Protein AF-A0A954HSX8-F1 (afdb_monomer)

Nearest PDB structures (foldseek):
  1zi9-assembly1_A  TM=5.491E-01  e=2.438E-02  Pseudomonas putida
  4ke7-assembly2_B  TM=4.486E-01  e=1.499E-02  Bacillus sp. H-257
  4kea-assembly6_F  TM=4.639E-01  e=1.593E-02  Bacillus sp. H-257
  4ke6-assembly2_B  TM=4.389E-01  e=3.513E-02  Bacillus sp. H-257
  4ke6-assembly6_F  TM=4.641E-01  e=2.050E-01  Bacillus sp. H-257

Secondary structure (DSSP, 8-state):
-----------S-GGGG---SS--TT--TTTHHHHSSPPPPPPPHHHHHHSHHHHHHHHHHHHHHHTSTTS-HHHHHSPPEEEEEEEEEE---TT---TTEEEEEEEEEEETTEEEEEEEEEEPPTT--S--TTSHHHHHTT--EEEEEE--HHHHHHHHHHEE-SS---------S---THHHHHHHHHHHGGG-TTEEEEEE--TTSGGGPPSS-HHHHHHHHHHHHHTT--HHHHHHHHHHHHHHHHHHH-TT--EEEEEEEGGGHHHHHHHHHH-TTEEEEEEES---STTTS---TTHHHH--HHHHHHHHHHHSEEEEE-S-HHHHHHHHHHHHSTT--S-EEE-----

pLDDT: mean 82.23, std 17.61, range [29.23, 97.88]

Radius of gyration: 23.23 Å; Cα contacts (8 Å, |Δi|>4): 543; chains: 1; bounding box: 67×68×60 Å

Mean predicted aligned error: 9.68 Å

Foldseek 3Di:
DDDPPDDDDPPDDPVRVDPDPDDDPPDCPVPVVVVVADFDDADALVNCLVPVPCVLVVLLVCCCVFFQVPQDPVLLVDAWDFPDKDWWDFCPDDPDDPPFKTWMKTWTALDVPQIFIKIKIAGHDPPPPDPDPPCPLVLLQQAAEEEEEAEAQVLLVLRPVGIDDPPDPDDDPDPDPDNDDSSVVVVVVNVVNNVDRRYMYMYGYFACGRPNNDDDDPVVSVVVQVVQVVVVHGPLSVSLSRVLNVLSNSCVSHVNHQEYEYEYEFLCQLSRLSNLSVHPHHAEYEYEADDDDPVSHDDTGCDSVRHDQLVSNLSSQQRHEYEYYHPDCVSCVSVVVLVPDPSRDGHYDYDDDDD

Solvent-accessible surface area (backbone atoms only — not comparable to full-atom values): 20409 Å² total; per-residue (Å²): 135,85,74,86,85,69,78,82,74,80,88,66,58,75,79,77,70,59,87,59,99,61,84,64,96,80,65,49,84,90,55,40,79,70,70,74,51,75,68,46,80,75,81,51,64,68,63,41,57,74,41,48,69,59,48,49,53,51,49,52,52,48,46,46,58,56,33,40,55,63,60,55,68,76,60,70,75,45,74,46,53,72,76,50,75,43,82,43,49,68,59,55,60,99,86,66,58,62,93,44,61,46,37,38,31,44,29,31,34,63,47,95,97,39,74,46,56,32,44,34,36,34,50,62,67,93,83,70,80,67,92,61,92,77,52,62,75,63,54,52,40,64,28,26,35,37,40,38,36,40,40,36,52,69,56,32,55,55,49,53,75,34,37,51,67,92,77,68,89,71,91,74,94,75,83,72,94,71,88,60,72,66,58,54,54,56,49,46,56,58,55,55,33,72,79,35,93,38,35,32,44,30,47,33,42,36,74,62,22,51,97,43,42,67,89,68,56,72,70,48,52,53,54,52,46,56,51,28,52,78,71,64,36,30,57,46,38,50,26,24,50,35,50,43,35,52,57,39,34,50,47,68,72,13,76,57,52,75,41,33,33,40,33,28,41,39,74,24,16,66,42,49,47,55,22,53,60,73,37,82,75,45,53,33,38,37,30,44,43,53,61,81,52,76,91,50,45,77,59,46,44,64,39,54,60,76,47,48,70,39,57,49,53,40,45,24,20,57,68,24,34,32,36,48,37,51,93,53,61,77,53,48,44,63,35,51,55,40,69,72,37,90,74,52,81,50,37,79,44,74,58,74,89,81,126

Sequence (355 aa):
EEMVDKTATKFFEPPQLKVFDSLPNDECNTSIDEDFVPQVAATSADQILQNQADWSNSAVSRIRRHCFAAWPEETGQKAPRISGTAPVTTNIGSTDKPEHVHGLRLQFVSEPFVPLSADIYFSKTADDKDGNGSNGDAQLKTVKQFTLLVMDDQQWSRYAALSTDSGSGSSDAERSSAAPAASSEFQQQLKDLQSGIDAALVVFCPRGIGPHRWVGDERKQIQIRRRFQLIGATADGMRVFDILRAVRTLHTACPNTQNISLSASGTSDWLTLAAAVFAPKVNSVTVRDLPTERDQLPEWLNFDRIFTFPELLALAMHRCTVTAESDDNSIMEPANVLAADRRWTGRTVVEAGER

Structure (mmCIF, N/CA/C/O backbone):
data_AF-A0A954HSX8-F1
#
_entry.id   AF-A0A954HSX8-F1
#
loop_
_atom_site.group_PDB
_atom_site.id
_atom_site.type_symbol
_atom_site.label_atom_id
_atom_site.label_alt_id
_atom_site.label_comp_id
_atom_site.label_asym_id
_atom_site.label_entity_id
_atom_site.label_seq_id
_atom_site.pdbx_PDB_ins_code
_atom_site.Cartn_x
_atom_site.Cartn_y
_atom_site.Cartn_z
_atom_site.occupancy
_atom_site.B_iso_or_equiv
_atom_site.auth_seq_id
_atom_site.auth_comp_id
_atom_site.auth_asym_id
_atom_site.auth_atom_id
_atom_site.pdbx_PDB_model_num
ATOM 1 N N . GLU A 1 1 ? 30.549 -42.749 2.576 1.00 45.31 1 GLU A N 1
ATOM 2 C CA . GLU A 1 1 ? 30.755 -41.474 1.865 1.00 45.31 1 GLU A CA 1
ATOM 3 C C . GLU A 1 1 ? 31.625 -40.602 2.756 1.00 45.31 1 GLU A C 1
ATOM 5 O O . GLU A 1 1 ? 31.179 -40.218 3.829 1.00 45.31 1 GLU A O 1
ATOM 10 N N . GLU A 1 2 ? 32.902 -40.432 2.405 1.00 49.12 2 GLU A N 1
ATOM 11 C CA . GLU A 1 2 ? 33.821 -39.573 3.161 1.00 49.12 2 GLU A CA 1
ATOM 12 C C . GLU A 1 2 ? 33.459 -38.108 2.908 1.00 49.12 2 GLU A C 1
ATOM 14 O O . GLU A 1 2 ? 33.500 -37.617 1.780 1.00 49.12 2 GLU A O 1
ATOM 19 N N . MET A 1 3 ? 33.066 -37.429 3.982 1.00 52.91 3 MET A N 1
ATOM 20 C CA . MET A 1 3 ? 32.871 -35.986 4.033 1.00 52.91 3 MET A CA 1
ATOM 21 C C . MET A 1 3 ? 34.197 -35.308 3.660 1.00 52.91 3 MET A C 1
ATOM 23 O O . MET A 1 3 ? 35.239 -35.648 4.216 1.00 52.91 3 MET A O 1
ATOM 27 N N . VAL A 1 4 ? 34.186 -34.371 2.710 1.00 55.88 4 VAL A N 1
ATOM 28 C CA . VAL A 1 4 ? 35.387 -33.616 2.322 1.00 55.88 4 VAL A CA 1
ATOM 29 C C . VAL A 1 4 ? 35.831 -32.746 3.509 1.00 55.88 4 VAL A C 1
ATOM 31 O O . VAL A 1 4 ? 35.305 -31.659 3.716 1.00 55.88 4 VAL A O 1
ATOM 34 N N . ASP A 1 5 ? 36.799 -33.235 4.288 1.00 59.72 5 ASP A N 1
ATOM 35 C CA . ASP A 1 5 ? 37.318 -32.635 5.535 1.00 59.72 5 ASP A CA 1
ATOM 36 C C . ASP A 1 5 ? 38.401 -31.554 5.301 1.00 59.72 5 ASP A C 1
ATOM 38 O O . ASP A 1 5 ? 39.166 -31.180 6.188 1.00 59.72 5 ASP A O 1
ATOM 42 N N . LYS A 1 6 ? 38.516 -31.036 4.070 1.00 67.62 6 LYS A N 1
ATOM 43 C CA . LYS A 1 6 ? 39.431 -29.931 3.746 1.00 67.62 6 LYS A CA 1
ATOM 44 C C . LYS A 1 6 ? 38.657 -28.629 3.631 1.00 67.62 6 LYS A C 1
ATOM 46 O O . LYS A 1 6 ? 38.154 -28.285 2.564 1.00 67.62 6 LYS A O 1
ATOM 51 N N . THR A 1 7 ? 38.617 -27.880 4.728 1.00 69.00 7 THR A N 1
ATOM 52 C CA . THR A 1 7 ? 38.258 -26.458 4.712 1.00 69.00 7 THR A CA 1
ATOM 53 C C . THR A 1 7 ? 39.092 -25.748 3.647 1.00 69.00 7 THR A C 1
ATOM 55 O O . THR A 1 7 ? 40.317 -25.869 3.637 1.00 69.00 7 THR A O 1
ATOM 58 N N . ALA A 1 8 ? 38.437 -25.030 2.733 1.00 77.25 8 ALA A N 1
ATOM 59 C CA . ALA A 1 8 ? 39.123 -24.280 1.689 1.00 77.25 8 ALA A CA 1
ATOM 60 C C . ALA A 1 8 ? 40.057 -23.240 2.326 1.00 77.25 8 ALA A C 1
ATOM 62 O O . ALA A 1 8 ? 39.606 -22.285 2.959 1.00 77.25 8 ALA A O 1
ATOM 63 N N . THR A 1 9 ? 41.366 -23.435 2.178 1.00 79.81 9 THR A N 1
ATOM 64 C CA . THR A 1 9 ? 42.362 -22.475 2.649 1.00 79.81 9 THR A CA 1
ATOM 65 C C . THR A 1 9 ? 42.252 -21.209 1.806 1.00 79.81 9 THR A C 1
ATOM 67 O O . THR A 1 9 ? 42.337 -21.259 0.579 1.00 79.81 9 THR A O 1
ATOM 70 N N . LYS A 1 10 ? 42.043 -20.057 2.445 1.00 79.25 10 LYS A N 1
ATOM 71 C CA . LYS A 1 10 ? 41.997 -18.768 1.753 1.00 79.25 10 LYS A CA 1
ATOM 72 C C . LYS A 1 10 ? 43.427 -18.386 1.345 1.00 79.25 10 LYS A C 1
ATOM 74 O O . LYS A 1 10 ? 44.220 -17.988 2.187 1.00 79.25 10 LYS A O 1
ATOM 79 N N . PHE A 1 11 ? 43.770 -18.572 0.070 1.00 83.50 11 PHE A N 1
ATOM 80 C CA . PHE A 1 11 ? 45.129 -18.330 -0.445 1.00 83.50 11 PHE A CA 1
ATOM 81 C C . PHE A 1 11 ? 45.463 -16.846 -0.651 1.00 83.50 11 PHE A C 1
ATOM 83 O O . PHE A 1 11 ? 46.638 -16.500 -0.721 1.00 83.50 11 PHE A O 1
ATOM 90 N N . PHE A 1 12 ? 44.445 -15.985 -0.745 1.00 88.56 12 PHE A N 1
ATOM 91 C CA . PHE A 1 12 ? 44.599 -14.559 -1.017 1.00 88.56 12 PHE A CA 1
ATOM 92 C C . PHE A 1 12 ? 43.734 -13.724 -0.071 1.00 88.56 12 PHE A C 1
ATOM 94 O O . PHE A 1 12 ? 42.556 -14.027 0.146 1.00 88.56 12 PHE A O 1
ATOM 101 N N . GLU A 1 13 ? 44.291 -12.636 0.447 1.00 86.44 13 GLU A N 1
ATOM 102 C CA . GLU A 1 13 ? 43.511 -11.595 1.105 1.00 86.44 13 GLU A CA 1
ATOM 103 C C . GLU A 1 13 ? 42.811 -10.697 0.071 1.00 86.44 13 GLU A C 1
ATOM 105 O O . GLU A 1 13 ? 43.342 -10.512 -1.023 1.00 86.44 13 GLU A O 1
ATOM 110 N N . PRO A 1 14 ? 41.636 -10.107 0.379 1.00 82.94 14 PRO A N 1
ATOM 111 C CA . PRO A 1 14 ? 40.861 -9.321 -0.584 1.00 82.94 14 PRO A CA 1
ATOM 112 C C . PRO A 1 14 ? 41.660 -8.236 -1.330 1.00 82.94 14 PRO A C 1
ATOM 114 O O . PRO A 1 14 ? 41.457 -8.105 -2.535 1.00 82.94 14 PRO A O 1
ATOM 117 N N . PRO A 1 15 ? 42.616 -7.514 -0.702 1.00 84.69 15 PRO A N 1
ATOM 118 C CA . PRO A 1 15 ? 43.459 -6.561 -1.426 1.00 84.69 15 PRO A CA 1
ATOM 119 C C . PRO A 1 15 ? 44.350 -7.197 -2.504 1.00 84.69 15 PRO A C 1
ATOM 121 O O . PRO A 1 15 ? 44.658 -6.540 -3.489 1.00 84.69 15 PRO A O 1
ATOM 124 N N . GLN A 1 16 ? 44.749 -8.465 -2.350 1.00 87.94 16 GLN A N 1
ATOM 125 C CA . GLN A 1 16 ? 45.572 -9.192 -3.329 1.00 87.94 16 GLN A CA 1
ATOM 126 C C . GLN A 1 16 ? 44.771 -9.632 -4.563 1.00 87.94 16 GLN A C 1
ATOM 128 O O . GLN A 1 16 ? 45.359 -9.998 -5.574 1.00 87.94 16 GLN A O 1
ATOM 133 N N . LEU A 1 17 ? 43.437 -9.600 -4.480 1.00 87.12 17 LEU A N 1
ATOM 134 C CA . LEU A 1 17 ? 42.526 -9.891 -5.589 1.00 87.12 17 LEU A CA 1
ATOM 135 C C . LEU A 1 17 ? 42.151 -8.627 -6.385 1.00 87.12 17 LEU A C 1
ATOM 137 O O . LEU A 1 17 ? 41.358 -8.704 -7.323 1.00 87.12 17 LEU A O 1
ATOM 141 N N . LYS A 1 18 ? 42.681 -7.456 -6.005 1.00 84.25 18 LYS A N 1
ATOM 142 C CA . LYS A 1 18 ? 42.397 -6.174 -6.654 1.00 84.25 18 LYS A CA 1
ATOM 143 C C . LYS A 1 18 ? 43.072 -6.128 -8.032 1.00 84.25 18 LYS A C 1
ATOM 145 O O . LYS A 1 18 ? 44.291 -6.205 -8.126 1.00 84.25 18 LYS A O 1
ATOM 150 N N . VAL A 1 19 ? 42.269 -6.006 -9.091 1.00 87.31 19 VAL A N 1
ATOM 151 C CA . VAL A 1 19 ? 42.747 -5.969 -10.490 1.00 87.31 19 VAL A CA 1
ATOM 152 C C . VAL A 1 19 ? 43.110 -4.549 -10.940 1.00 87.31 19 VAL A C 1
ATOM 154 O O . VAL A 1 19 ? 44.049 -4.376 -11.710 1.00 87.31 19 VAL A O 1
ATOM 157 N N . PHE A 1 20 ? 42.400 -3.534 -10.442 1.00 85.94 20 PHE A N 1
ATOM 158 C CA . PHE A 1 20 ? 42.606 -2.129 -10.804 1.00 85.94 20 PHE A CA 1
ATOM 159 C C . PHE A 1 20 ? 42.942 -1.286 -9.581 1.00 85.94 20 PHE A C 1
ATOM 161 O O . PHE A 1 20 ? 42.286 -1.444 -8.556 1.00 85.94 20 PHE A O 1
ATOM 168 N N . ASP A 1 21 ? 43.889 -0.351 -9.692 1.00 86.50 21 ASP A N 1
ATOM 169 C CA . ASP A 1 21 ? 44.231 0.591 -8.614 1.00 86.50 21 ASP A CA 1
ATOM 170 C C . ASP A 1 21 ? 43.065 1.531 -8.259 1.00 86.50 21 ASP A C 1
ATOM 172 O O . ASP A 1 21 ? 42.797 1.774 -7.076 1.00 86.50 21 ASP A O 1
ATOM 176 N N . SER A 1 22 ? 42.324 1.969 -9.275 1.00 89.00 22 SER A N 1
ATOM 177 C CA . SER A 1 22 ? 41.047 2.685 -9.201 1.00 89.00 22 SER A CA 1
ATOM 178 C C . SER A 1 22 ? 40.069 2.068 -10.200 1.00 89.00 22 SER A C 1
ATOM 180 O O . SER A 1 22 ? 40.499 1.555 -11.231 1.00 89.00 22 SER A O 1
ATOM 182 N N . LEU A 1 23 ? 38.767 2.119 -9.918 1.00 87.12 23 LEU A N 1
ATOM 183 C CA . LEU A 1 23 ? 37.763 1.623 -10.863 1.00 87.12 23 LEU A CA 1
ATOM 184 C C . LEU A 1 23 ? 37.800 2.453 -12.164 1.00 87.12 23 LEU A C 1
ATOM 186 O O . LEU A 1 23 ? 38.033 3.664 -12.087 1.00 87.12 23 LEU A O 1
ATOM 190 N N . PRO A 1 24 ? 37.635 1.828 -13.346 1.00 89.56 24 PRO A N 1
ATOM 191 C CA . PRO A 1 24 ? 37.497 2.556 -14.606 1.00 89.56 24 PRO A CA 1
ATOM 192 C C . PRO A 1 24 ? 36.304 3.520 -14.567 1.00 89.56 24 PRO A C 1
ATOM 194 O O . PRO A 1 24 ? 35.276 3.202 -13.980 1.00 89.56 24 PRO A O 1
ATOM 197 N N . ASN A 1 25 ? 36.414 4.684 -15.215 1.00 89.94 25 ASN A N 1
ATOM 198 C CA . ASN A 1 25 ? 35.315 5.664 -15.261 1.00 89.94 25 ASN A CA 1
ATOM 199 C C . ASN A 1 25 ? 34.093 5.162 -16.052 1.00 89.94 25 ASN A C 1
ATOM 201 O O . ASN A 1 25 ? 33.010 5.720 -15.923 1.00 89.94 25 ASN A O 1
ATOM 205 N N . ASP A 1 26 ? 34.290 4.156 -16.900 1.00 89.38 26 ASP A N 1
ATOM 206 C CA . ASP A 1 26 ? 33.292 3.497 -17.736 1.00 89.38 26 ASP A CA 1
ATOM 207 C C . ASP A 1 26 ? 32.862 2.134 -17.167 1.00 89.38 26 ASP A C 1
ATOM 209 O O . ASP A 1 26 ? 32.365 1.285 -17.908 1.00 89.38 26 ASP A O 1
ATOM 213 N N . GLU A 1 27 ? 33.066 1.878 -15.867 1.00 89.44 27 GLU A N 1
ATOM 214 C CA . GLU A 1 27 ? 32.566 0.641 -15.278 1.00 89.44 27 GLU A CA 1
ATOM 215 C C . GLU A 1 27 ? 31.035 0.569 -15.333 1.00 89.44 27 GLU A C 1
ATOM 217 O O . GLU A 1 27 ? 30.323 1.394 -14.774 1.00 89.44 27 GLU A O 1
ATOM 222 N N . CYS A 1 28 ? 30.513 -0.466 -15.985 1.00 86.81 28 CYS A N 1
ATOM 223 C CA . CYS A 1 28 ? 29.082 -0.755 -15.949 1.00 86.81 28 CYS A CA 1
ATOM 224 C C . CYS A 1 28 ? 28.722 -1.719 -14.815 1.00 86.81 28 CYS A C 1
ATOM 226 O O . CYS A 1 28 ? 27.555 -1.876 -14.507 1.00 86.81 28 CYS A O 1
ATOM 228 N N . ASN A 1 29 ? 29.683 -2.409 -14.191 1.00 85.75 29 ASN A N 1
ATOM 229 C CA . ASN A 1 29 ? 29.393 -3.521 -13.271 1.00 85.75 29 ASN A CA 1
ATOM 230 C C . ASN A 1 29 ? 28.527 -3.132 -12.062 1.00 85.75 29 ASN A C 1
ATOM 232 O O . ASN A 1 29 ? 27.850 -3.996 -11.508 1.00 85.75 29 ASN A O 1
ATOM 236 N N . THR A 1 30 ? 28.571 -1.870 -11.639 1.00 83.94 30 THR A N 1
ATOM 237 C CA . THR A 1 30 ? 27.798 -1.339 -10.510 1.00 83.94 30 THR A CA 1
ATOM 238 C C . THR A 1 30 ? 26.357 -0.978 -10.872 1.00 83.94 30 THR A C 1
ATOM 240 O O . THR A 1 30 ? 25.530 -0.930 -9.966 1.00 83.94 30 THR A O 1
ATOM 243 N N . SER A 1 31 ? 26.050 -0.796 -12.161 1.00 83.50 31 SER A N 1
ATOM 244 C CA . SER A 1 31 ? 24.713 -0.469 -12.681 1.00 83.50 31 SER A CA 1
ATOM 245 C C . SER A 1 31 ? 24.195 -1.456 -13.735 1.00 83.50 31 SER A C 1
ATOM 247 O O . SER A 1 31 ? 23.106 -1.279 -14.266 1.00 83.50 31 SER A O 1
ATOM 249 N N . ILE A 1 32 ? 24.947 -2.510 -14.073 1.00 85.81 32 ILE A N 1
ATOM 250 C CA . ILE A 1 32 ? 24.627 -3.404 -15.202 1.00 85.81 32 ILE A CA 1
ATOM 251 C C . ILE A 1 32 ? 23.284 -4.108 -15.029 1.00 85.81 32 ILE A C 1
ATOM 253 O O . ILE A 1 32 ? 22.668 -4.527 -16.003 1.00 85.81 32 ILE A O 1
ATOM 257 N N . ASP A 1 33 ? 22.829 -4.256 -13.790 1.00 77.00 33 ASP A N 1
ATOM 258 C CA . ASP A 1 33 ? 21.535 -4.824 -13.458 1.00 77.00 33 ASP A CA 1
ATOM 259 C C . ASP A 1 33 ? 20.349 -3.943 -13.897 1.00 77.00 33 ASP A C 1
ATOM 261 O O . ASP A 1 33 ? 19.241 -4.465 -14.013 1.00 77.00 33 ASP A O 1
ATOM 265 N N . GLU A 1 34 ? 20.583 -2.666 -14.220 1.00 77.94 34 GLU A N 1
ATOM 266 C CA . GLU A 1 34 ? 19.612 -1.735 -14.824 1.00 77.94 34 GLU A CA 1
ATOM 267 C C . GLU A 1 34 ? 19.370 -2.048 -16.304 1.00 77.94 34 GLU A C 1
ATOM 269 O O . GLU A 1 34 ? 18.232 -2.018 -16.776 1.00 77.94 34 GLU A O 1
ATOM 274 N N . ASP A 1 35 ? 20.433 -2.427 -17.015 1.00 79.69 35 ASP A N 1
ATOM 275 C CA . ASP A 1 35 ? 20.412 -2.677 -18.459 1.00 79.69 35 ASP A CA 1
ATOM 276 C C . ASP A 1 35 ? 20.271 -4.163 -18.810 1.00 79.69 35 ASP A C 1
ATOM 278 O O . ASP A 1 35 ? 19.982 -4.524 -19.956 1.00 79.69 35 ASP A O 1
ATOM 282 N N . PHE A 1 36 ? 20.479 -5.060 -17.838 1.00 80.44 36 PHE A N 1
ATOM 283 C CA . PHE A 1 36 ? 20.483 -6.504 -18.079 1.00 80.44 36 PHE A CA 1
ATOM 284 C C . PHE A 1 36 ? 19.137 -7.019 -18.600 1.00 80.44 36 PHE A C 1
ATOM 286 O O . PHE A 1 36 ? 19.069 -8.067 -19.251 1.00 80.44 36 PHE A O 1
ATOM 293 N N . VAL A 1 37 ? 18.049 -6.307 -18.294 1.00 78.06 37 VAL A N 1
ATOM 294 C CA . VAL A 1 37 ? 16.694 -6.709 -18.653 1.00 78.06 37 VAL A CA 1
ATOM 295 C C . VAL A 1 37 ? 15.991 -5.581 -19.406 1.00 78.06 37 VAL A C 1
ATOM 297 O O . VAL A 1 37 ? 15.914 -4.472 -18.888 1.00 78.06 37 VAL A O 1
ATOM 300 N N . PRO A 1 38 ? 15.411 -5.854 -20.593 1.00 82.81 38 PRO A N 1
ATOM 301 C CA . PRO A 1 38 ? 14.624 -4.859 -21.304 1.00 82.81 38 PRO A CA 1
ATOM 302 C C . PRO A 1 38 ? 13.472 -4.344 -20.440 1.00 82.81 38 PRO A C 1
ATOM 304 O O . PRO A 1 38 ? 12.613 -5.123 -20.011 1.00 82.81 38 PRO A O 1
ATOM 307 N N . GLN A 1 39 ? 13.468 -3.033 -20.227 1.00 87.31 39 GLN A N 1
ATOM 308 C CA . GLN A 1 39 ? 12.381 -2.301 -19.591 1.00 87.31 39 GLN A CA 1
ATOM 309 C C . GLN A 1 39 ? 11.143 -2.332 -20.494 1.00 87.31 39 GLN A C 1
ATOM 311 O O . GLN A 1 39 ? 11.237 -2.236 -21.724 1.00 87.31 39 GLN A O 1
ATOM 316 N N . VAL A 1 40 ? 9.969 -2.496 -19.896 1.00 92.75 40 VAL A N 1
ATOM 317 C CA . VAL A 1 40 ? 8.703 -2.470 -20.630 1.00 92.75 40 VAL A CA 1
ATOM 318 C C . VAL A 1 40 ? 8.376 -1.048 -21.084 1.00 92.75 40 VAL A C 1
ATOM 320 O O . VAL A 1 40 ? 8.512 -0.084 -20.335 1.00 92.75 40 VAL A O 1
ATOM 323 N N . ALA A 1 41 ? 7.908 -0.904 -22.321 1.00 90.38 41 ALA A N 1
ATOM 324 C CA . ALA A 1 41 ? 7.345 0.365 -22.761 1.00 90.38 41 ALA A CA 1
ATOM 325 C C . ALA A 1 41 ? 5.987 0.587 -22.081 1.00 90.38 41 ALA A C 1
ATOM 327 O O . ALA A 1 41 ? 5.132 -0.304 -22.107 1.00 90.38 41 ALA A O 1
ATOM 328 N N . ALA A 1 42 ? 5.780 1.777 -21.513 1.00 89.44 42 ALA A N 1
ATOM 329 C CA . ALA A 1 42 ? 4.501 2.150 -20.923 1.00 89.44 42 ALA A CA 1
ATOM 330 C C . ALA A 1 42 ? 3.373 2.097 -21.970 1.00 89.44 42 ALA A C 1
ATOM 332 O O . ALA A 1 42 ? 3.543 2.505 -23.124 1.00 89.44 42 ALA A O 1
ATOM 333 N N . THR A 1 43 ? 2.201 1.612 -21.560 1.00 93.75 43 THR A N 1
ATOM 334 C CA . THR A 1 43 ? 0.993 1.640 -22.388 1.00 93.75 43 THR A CA 1
ATOM 335 C C . THR A 1 43 ? 0.600 3.093 -22.648 1.00 93.75 43 THR A C 1
ATOM 337 O O . THR A 1 43 ? 0.465 3.883 -21.715 1.00 93.75 43 THR A O 1
ATOM 340 N N . SER A 1 44 ? 0.390 3.460 -23.912 1.00 94.75 44 SER A N 1
ATOM 341 C CA . SER A 1 44 ? 0.011 4.836 -24.255 1.00 94.75 44 SER A CA 1
ATOM 342 C C . SER A 1 44 ? -1.368 5.207 -23.698 1.00 94.75 44 SER A C 1
ATOM 344 O O . SER A 1 44 ? -2.256 4.357 -23.585 1.00 94.75 44 SER A O 1
ATOM 346 N N . ALA A 1 45 ? -1.583 6.498 -23.423 1.00 94.38 45 ALA A N 1
ATOM 347 C CA . ALA A 1 45 ? -2.869 6.997 -22.939 1.00 94.38 45 ALA A CA 1
ATOM 348 C C . ALA A 1 45 ? -4.029 6.608 -23.873 1.00 94.38 45 ALA A C 1
ATOM 350 O O . ALA A 1 45 ? -5.064 6.145 -23.405 1.00 94.38 45 ALA A O 1
ATOM 351 N N . ASP A 1 46 ? -3.846 6.695 -25.195 1.00 96.25 46 ASP A N 1
ATOM 352 C CA . ASP A 1 46 ? -4.883 6.302 -26.154 1.00 96.25 46 ASP A CA 1
ATOM 353 C C . ASP A 1 46 ? -5.245 4.814 -26.077 1.00 96.25 46 ASP A C 1
ATOM 355 O O . ASP A 1 46 ? -6.427 4.473 -26.142 1.00 96.25 46 ASP A O 1
ATOM 359 N N . GLN A 1 47 ? -4.261 3.926 -25.901 1.00 95.44 47 GLN A N 1
ATOM 360 C CA . GLN A 1 47 ? -4.521 2.494 -25.715 1.00 95.44 47 GLN A CA 1
ATOM 361 C C . GLN A 1 47 ? -5.299 2.230 -24.422 1.00 95.44 47 GLN A C 1
ATOM 363 O O . GLN A 1 47 ? -6.244 1.441 -24.430 1.00 95.44 47 GLN A O 1
ATOM 368 N N . ILE A 1 48 ? -4.938 2.915 -23.331 1.00 96.00 48 ILE A N 1
ATOM 369 C CA . ILE A 1 48 ? -5.658 2.821 -22.056 1.00 96.00 48 ILE A CA 1
ATOM 370 C C . ILE A 1 48 ? -7.106 3.285 -22.245 1.00 96.00 48 ILE A C 1
ATOM 372 O O . ILE A 1 48 ? -8.035 2.560 -21.895 1.00 96.00 48 ILE A O 1
ATOM 376 N N . LEU A 1 49 ? -7.312 4.457 -22.852 1.00 96.25 49 LEU A N 1
ATOM 377 C CA . LEU A 1 49 ? -8.627 5.086 -23.003 1.00 96.25 49 LEU A CA 1
ATOM 378 C C . LEU A 1 49 ? -9.582 4.289 -23.900 1.00 96.25 49 LEU A C 1
ATOM 380 O O . LEU A 1 49 ? -10.792 4.344 -23.677 1.00 96.25 49 LEU A O 1
ATOM 384 N N . GLN A 1 50 ? -9.063 3.530 -24.874 1.00 95.94 50 GLN A N 1
ATOM 385 C CA . GLN A 1 50 ? -9.861 2.668 -25.755 1.00 95.94 50 GLN A CA 1
ATOM 386 C C . GLN A 1 50 ? -10.549 1.514 -25.014 1.00 95.94 50 GLN A C 1
ATOM 388 O O . GLN A 1 50 ? -11.680 1.169 -25.355 1.00 95.94 50 GLN A O 1
ATOM 393 N N . ASN A 1 51 ? -9.887 0.904 -24.023 1.00 94.38 51 ASN A N 1
ATOM 394 C CA . ASN A 1 51 ? -10.437 -0.238 -23.291 1.00 94.38 51 ASN A CA 1
ATOM 395 C C . ASN A 1 51 ? -9.967 -0.275 -21.825 1.00 94.38 51 ASN A C 1
ATOM 397 O O . ASN A 1 51 ? -9.268 -1.188 -21.385 1.00 94.38 51 ASN A O 1
ATOM 401 N N . GLN A 1 52 ? -10.374 0.738 -21.059 1.00 95.06 52 GLN A N 1
ATOM 402 C CA . GLN A 1 52 ? -9.890 1.000 -19.695 1.00 95.06 52 GLN A CA 1
ATOM 403 C C . GLN A 1 52 ? -10.167 -0.148 -18.719 1.00 95.06 52 GLN A C 1
ATOM 405 O O . GLN A 1 52 ? -9.302 -0.522 -17.927 1.00 95.06 52 GLN A O 1
ATOM 410 N N . ALA A 1 53 ? -11.364 -0.739 -18.782 1.00 93.56 53 ALA A N 1
ATOM 411 C CA . ALA A 1 53 ? -11.746 -1.830 -17.891 1.00 93.56 53 ALA A CA 1
ATOM 412 C C . ALA A 1 53 ? -10.918 -3.099 -18.151 1.00 93.56 53 ALA A C 1
ATOM 414 O O . ALA A 1 53 ? -10.458 -3.734 -17.199 1.00 93.56 53 ALA A O 1
ATOM 415 N N . ASP A 1 54 ? -10.703 -3.455 -19.421 1.00 96.50 54 ASP A N 1
ATOM 416 C CA . ASP A 1 54 ? -9.871 -4.602 -19.792 1.00 96.50 54 ASP A CA 1
ATOM 417 C C . ASP A 1 54 ? -8.399 -4.361 -19.456 1.00 96.50 54 ASP A C 1
ATOM 419 O O . ASP A 1 54 ? -7.774 -5.211 -18.823 1.00 96.50 54 ASP A O 1
ATOM 423 N N . TRP A 1 55 ? -7.872 -3.172 -19.774 1.00 96.31 55 TRP A N 1
ATOM 424 C CA . TRP A 1 55 ? -6.524 -2.763 -19.380 1.00 96.31 55 TRP A CA 1
ATOM 425 C C . TRP A 1 55 ? -6.334 -2.874 -17.864 1.00 96.31 55 TRP A C 1
ATOM 427 O O . TRP A 1 55 ? -5.404 -3.537 -17.408 1.00 96.31 55 TRP A O 1
ATOM 437 N N . SER A 1 56 ? -7.256 -2.318 -17.071 1.00 95.44 56 SER A N 1
ATOM 438 C CA . SER A 1 56 ? -7.175 -2.343 -15.609 1.00 95.44 56 SER A CA 1
ATOM 439 C C . SER A 1 56 ? -7.235 -3.765 -15.046 1.00 95.44 56 SER A C 1
ATOM 441 O O . SER A 1 56 ? -6.470 -4.117 -14.146 1.00 95.44 56 SER A O 1
ATOM 443 N N . ASN A 1 57 ? -8.124 -4.619 -15.559 1.00 95.75 57 ASN A N 1
ATOM 444 C CA . ASN A 1 57 ? -8.243 -6.003 -15.094 1.00 95.75 57 ASN A CA 1
ATOM 445 C C . ASN A 1 57 ? -7.047 -6.865 -15.520 1.00 95.75 57 ASN A C 1
ATOM 447 O O . ASN A 1 57 ? -6.551 -7.672 -14.724 1.00 95.75 57 ASN A O 1
ATOM 451 N N . SER A 1 58 ? -6.549 -6.662 -16.738 1.00 96.44 58 SER A N 1
ATOM 452 C CA . SER A 1 58 ? -5.362 -7.336 -17.262 1.00 96.44 58 SER A CA 1
ATOM 453 C C . SER A 1 58 ? -4.098 -6.908 -16.517 1.00 96.44 58 SER A C 1
ATOM 455 O O . SER A 1 58 ? -3.310 -7.769 -16.124 1.00 96.44 58 SER A O 1
ATOM 457 N N . ALA A 1 59 ? -3.934 -5.613 -16.229 1.00 96.75 59 ALA A N 1
ATOM 458 C CA . ALA A 1 59 ? -2.817 -5.084 -15.450 1.00 96.75 59 ALA A CA 1
ATOM 459 C C . ALA A 1 59 ? -2.804 -5.653 -14.024 1.00 96.75 59 ALA A C 1
ATOM 461 O O . ALA A 1 59 ? -1.794 -6.215 -13.604 1.00 96.75 59 ALA A O 1
ATOM 462 N N . VAL A 1 60 ? -3.942 -5.624 -13.317 1.00 96.12 60 VAL A N 1
ATOM 463 C CA . VAL A 1 60 ? -4.080 -6.229 -11.976 1.00 96.12 60 VAL A CA 1
ATOM 464 C C . VAL A 1 60 ? -3.728 -7.715 -11.994 1.00 96.12 60 VAL A C 1
ATOM 466 O O . VAL A 1 60 ? -2.961 -8.184 -11.152 1.00 96.12 60 VAL A O 1
ATOM 469 N N . SER A 1 61 ? -4.244 -8.457 -12.977 1.00 96.38 61 SER A N 1
ATOM 470 C CA . SER A 1 61 ? -3.967 -9.891 -13.119 1.00 96.38 61 SER A CA 1
ATOM 471 C C . SER A 1 61 ? -2.485 -10.165 -13.392 1.00 96.38 61 SER A C 1
ATOM 473 O O . SER A 1 61 ? -1.909 -11.093 -12.820 1.00 96.38 61 SER A O 1
ATOM 475 N N . ARG A 1 62 ? -1.852 -9.344 -14.238 1.00 96.62 62 ARG A N 1
ATOM 476 C CA . ARG A 1 62 ? -0.432 -9.439 -14.592 1.00 96.62 62 ARG A CA 1
ATOM 477 C C . ARG A 1 62 ? 0.461 -9.132 -13.385 1.00 96.62 62 ARG A C 1
ATOM 479 O O . ARG A 1 62 ? 1.305 -9.959 -13.048 1.00 96.62 62 ARG A O 1
ATOM 486 N N . ILE A 1 63 ? 0.216 -8.033 -12.671 1.00 97.00 63 ILE A N 1
ATOM 487 C CA . ILE A 1 63 ? 0.961 -7.665 -11.452 1.00 97.00 63 ILE A CA 1
ATOM 488 C C . ILE A 1 63 ? 0.794 -8.746 -10.372 1.00 97.00 63 ILE A C 1
ATOM 490 O O . ILE A 1 63 ? 1.783 -9.231 -9.818 1.00 97.00 63 ILE A O 1
ATOM 494 N N . ARG A 1 64 ? -0.439 -9.220 -10.124 1.00 96.06 64 ARG A N 1
ATOM 495 C CA . ARG A 1 64 ? -0.696 -10.290 -9.141 1.00 96.06 64 ARG A CA 1
ATOM 496 C C . ARG A 1 64 ? 0.079 -11.569 -9.449 1.00 96.06 64 ARG A C 1
ATOM 498 O O . ARG A 1 64 ? 0.544 -12.229 -8.519 1.00 96.06 64 ARG A O 1
ATOM 505 N N . ARG A 1 65 ? 0.180 -11.931 -10.731 1.00 95.69 65 ARG A N 1
ATOM 506 C CA . ARG A 1 65 ? 0.842 -13.157 -11.193 1.00 95.69 65 ARG A CA 1
ATOM 507 C C . ARG A 1 65 ? 2.364 -13.053 -11.189 1.00 95.69 65 ARG A C 1
ATOM 509 O O . ARG A 1 65 ? 3.011 -14.042 -10.880 1.00 95.69 65 ARG A O 1
ATOM 516 N N . HIS A 1 66 ? 2.931 -11.913 -11.572 1.00 95.56 66 HIS A N 1
ATOM 517 C CA . HIS A 1 66 ? 4.375 -11.801 -11.815 1.00 95.56 66 HIS A CA 1
ATOM 518 C C . HIS A 1 66 ? 5.151 -11.145 -10.671 1.00 95.56 66 HIS A C 1
ATOM 520 O O . HIS A 1 66 ? 6.310 -11.507 -10.469 1.00 95.56 66 HIS A O 1
ATOM 526 N N . CYS A 1 67 ? 4.512 -10.242 -9.920 1.00 96.19 67 CYS A N 1
ATOM 527 C CA . CYS A 1 67 ? 5.127 -9.520 -8.802 1.00 96.19 67 CYS A CA 1
ATOM 528 C C . CYS A 1 67 ? 4.726 -10.106 -7.449 1.00 96.19 67 CYS A C 1
ATOM 530 O O . CYS A 1 67 ? 5.538 -10.180 -6.530 1.00 96.19 67 CYS A O 1
ATOM 532 N N . PHE A 1 68 ? 3.473 -10.550 -7.331 1.00 95.81 68 PHE A N 1
ATOM 533 C CA . PHE A 1 68 ? 2.864 -10.913 -6.050 1.00 95.81 68 PHE A CA 1
ATOM 534 C C . PHE A 1 68 ? 2.403 -12.371 -5.975 1.00 95.81 68 PHE A C 1
ATOM 536 O O . PHE A 1 68 ? 1.548 -12.707 -5.159 1.00 95.81 68 PHE A O 1
ATOM 543 N N . ALA A 1 69 ? 2.962 -13.251 -6.814 1.00 93.88 69 ALA A N 1
ATOM 544 C CA . ALA A 1 69 ? 2.591 -14.668 -6.889 1.00 93.88 69 ALA A CA 1
ATOM 545 C C . ALA A 1 69 ? 2.609 -15.357 -5.517 1.00 93.88 69 ALA A C 1
ATOM 547 O O . ALA A 1 69 ? 1.686 -16.101 -5.200 1.00 93.88 69 ALA A O 1
ATOM 548 N N . ALA A 1 70 ? 3.620 -15.037 -4.703 1.00 92.50 70 ALA A N 1
ATOM 549 C CA . ALA A 1 70 ? 3.873 -15.627 -3.393 1.00 92.50 70 ALA A CA 1
ATOM 550 C C . ALA A 1 70 ? 2.886 -15.209 -2.287 1.00 92.50 70 ALA A C 1
ATOM 552 O O . ALA A 1 70 ? 2.991 -15.711 -1.170 1.00 92.50 70 ALA A O 1
ATOM 553 N N . TRP A 1 71 ? 1.928 -14.310 -2.554 1.00 93.25 71 TRP A N 1
ATOM 554 C CA . TRP A 1 71 ? 0.897 -13.989 -1.566 1.00 93.25 71 TRP A CA 1
ATOM 555 C C . TRP A 1 71 ? 0.056 -15.225 -1.228 1.00 93.25 71 TRP A C 1
ATOM 557 O O . TRP A 1 71 ? -0.507 -15.839 -2.143 1.00 93.25 71 TRP A O 1
ATOM 567 N N . PRO A 1 72 ? -0.105 -15.560 0.063 1.00 86.69 72 PRO A N 1
ATOM 568 C CA . PRO A 1 72 ? -0.791 -16.783 0.445 1.00 86.69 72 PRO A CA 1
ATOM 569 C C . PRO A 1 72 ? -2.292 -16.725 0.113 1.00 86.69 72 PRO A C 1
ATOM 571 O O . PRO A 1 72 ? -3.026 -15.848 0.575 1.00 86.69 72 PRO A O 1
ATOM 574 N N . GLU A 1 73 ? -2.754 -17.667 -0.715 1.00 75.25 73 GLU A N 1
ATOM 575 C CA . GLU A 1 73 ? -4.114 -17.673 -1.278 1.00 75.25 73 GLU A CA 1
ATOM 576 C C . GLU A 1 73 ? -5.197 -17.901 -0.212 1.00 75.25 73 GLU A C 1
ATOM 578 O O . GLU A 1 73 ? -6.188 -17.170 -0.161 1.00 75.25 73 GLU A O 1
ATOM 583 N N . GLU A 1 74 ? -4.987 -18.863 0.692 1.00 58.53 74 GLU A N 1
ATOM 584 C CA . GLU A 1 74 ? -5.969 -19.226 1.722 1.00 58.53 74 GLU A CA 1
ATOM 585 C C . GLU A 1 74 ? -6.106 -18.173 2.831 1.00 58.53 74 GLU A C 1
ATOM 587 O O . GLU A 1 74 ? -7.208 -17.915 3.327 1.00 58.53 74 GLU A O 1
ATOM 592 N N . THR A 1 75 ? -4.995 -17.553 3.241 1.00 59.12 75 THR A N 1
ATOM 593 C CA . THR A 1 75 ? -5.004 -16.497 4.264 1.00 59.12 75 THR A CA 1
ATOM 594 C C . THR A 1 75 ? -5.406 -15.158 3.666 1.00 59.12 75 THR A C 1
ATOM 596 O O . THR A 1 75 ? -6.073 -14.381 4.342 1.00 59.12 75 THR A O 1
ATOM 599 N N . GLY A 1 76 ? -5.085 -14.904 2.393 1.00 60.00 76 GLY A N 1
ATOM 600 C CA . GLY A 1 76 ? -5.469 -13.696 1.674 1.00 60.00 76 GLY A CA 1
ATOM 601 C C . GLY A 1 76 ? -6.983 -13.514 1.546 1.00 60.00 76 GLY A C 1
ATOM 602 O O . GLY A 1 76 ? -7.443 -12.380 1.514 1.00 60.00 76 GLY A O 1
ATOM 603 N N . GLN A 1 77 ? -7.780 -14.583 1.523 1.00 60.09 77 GLN A N 1
ATOM 604 C CA . GLN A 1 77 ? -9.243 -14.472 1.408 1.00 60.09 77 GLN A CA 1
ATOM 605 C C . GLN A 1 77 ? -9.965 -14.359 2.760 1.00 60.09 77 GLN A C 1
ATOM 607 O O . GLN A 1 77 ? -11.044 -13.773 2.835 1.00 60.09 77 GLN A O 1
ATOM 612 N N . LYS A 1 78 ? -9.380 -14.895 3.838 1.00 73.06 78 LYS A N 1
ATOM 613 C CA . LYS A 1 78 ? -9.986 -14.896 5.180 1.00 73.06 78 LYS A CA 1
ATOM 614 C C . LYS A 1 78 ? -9.594 -13.648 5.962 1.00 73.06 78 LYS A C 1
ATOM 616 O O . LYS A 1 78 ? -8.483 -13.149 5.812 1.00 73.06 78 LYS A O 1
ATOM 621 N N . ALA A 1 79 ? -10.469 -13.169 6.841 1.00 74.50 79 ALA A N 1
ATOM 622 C CA . ALA A 1 79 ? -10.122 -12.102 7.775 1.00 74.50 79 ALA A CA 1
ATOM 623 C C . ALA A 1 79 ? -8.873 -12.476 8.608 1.00 74.50 79 ALA A C 1
ATOM 625 O O . ALA A 1 79 ? -8.758 -13.628 9.043 1.00 74.50 79 ALA A O 1
ATOM 626 N N . PRO A 1 80 ? -7.922 -11.548 8.824 1.00 82.88 80 PRO A N 1
ATOM 627 C CA . PRO A 1 80 ? -6.826 -11.752 9.764 1.00 82.88 80 PRO A CA 1
ATOM 628 C C . PRO A 1 80 ? -7.337 -12.092 11.160 1.00 82.88 80 PRO A C 1
ATOM 630 O O . PRO A 1 80 ? -8.332 -11.540 11.628 1.00 82.88 80 PRO A O 1
ATOM 633 N N . ARG A 1 81 ? -6.636 -13.000 11.846 1.00 85.56 81 ARG A N 1
ATOM 634 C CA . ARG A 1 81 ? -6.937 -13.301 13.245 1.00 85.56 81 ARG A CA 1
ATOM 635 C C . ARG A 1 81 ? -6.477 -12.123 14.096 1.00 85.56 81 ARG A C 1
ATOM 637 O O . ARG A 1 81 ? -5.275 -11.877 14.186 1.00 85.56 81 ARG A O 1
ATOM 644 N N . ILE A 1 82 ? -7.422 -11.451 14.743 1.00 89.06 82 ILE A N 1
ATOM 645 C CA . ILE A 1 82 ? -7.138 -10.483 15.805 1.00 89.06 82 ILE A CA 1
ATOM 646 C C . ILE A 1 82 ? -6.622 -11.270 17.014 1.00 89.06 82 ILE A C 1
ATOM 648 O O . ILE A 1 82 ? -7.266 -12.222 17.465 1.00 89.06 82 ILE A O 1
ATOM 652 N N . SER A 1 83 ? -5.424 -10.932 17.484 1.00 88.25 83 SER A N 1
ATOM 653 C CA . SER A 1 83 ? -4.757 -11.615 18.598 1.00 88.25 83 SER A CA 1
ATOM 654 C C . SER A 1 83 ? -4.947 -10.906 19.935 1.00 88.25 83 SER A C 1
ATOM 656 O O . SER A 1 83 ? -4.792 -11.551 20.968 1.00 88.25 83 SER A O 1
ATOM 658 N N . GLY A 1 84 ? -5.308 -9.622 19.927 1.00 87.56 84 GLY A N 1
ATOM 659 C CA . GLY A 1 84 ? -5.585 -8.860 21.140 1.00 87.56 84 GLY A CA 1
ATOM 660 C C . GLY A 1 84 ? -5.692 -7.360 20.889 1.00 87.56 84 GLY A C 1
ATOM 661 O O . GLY A 1 84 ? -5.455 -6.881 19.777 1.00 87.56 84 GLY A O 1
ATOM 662 N N . THR A 1 85 ? -6.037 -6.634 21.946 1.00 86.31 85 THR A N 1
ATOM 663 C CA . THR A 1 85 ? -6.025 -5.172 21.997 1.00 86.31 85 THR A CA 1
ATOM 664 C C . THR A 1 85 ? -5.255 -4.706 23.234 1.00 86.31 85 THR A C 1
ATOM 666 O O . THR A 1 85 ? -5.219 -5.402 24.250 1.00 86.31 85 THR A O 1
ATOM 669 N N . ALA A 1 86 ? -4.591 -3.553 23.146 1.00 84.81 86 ALA A N 1
ATOM 670 C CA . ALA A 1 86 ? -3.888 -2.934 24.270 1.00 84.81 86 ALA A CA 1
ATOM 671 C C . ALA A 1 86 ? -4.054 -1.406 24.230 1.00 84.81 86 ALA A C 1
ATOM 673 O O . ALA A 1 86 ? -4.114 -0.842 23.141 1.00 84.81 86 ALA A O 1
ATOM 674 N N . PRO A 1 87 ? -4.134 -0.707 25.372 1.00 81.62 87 PRO A N 1
ATOM 675 C CA . PRO A 1 87 ? -4.215 0.752 25.376 1.00 81.62 87 PRO A CA 1
ATOM 676 C C . PRO A 1 87 ? -2.910 1.384 24.870 1.00 81.62 87 PRO A C 1
ATOM 678 O O . PRO A 1 87 ? -1.820 0.894 25.167 1.00 81.62 87 PRO A O 1
ATOM 681 N N . VAL A 1 88 ? -3.018 2.500 24.145 1.00 80.38 88 VAL A N 1
ATOM 682 C CA . VAL A 1 88 ? -1.874 3.312 23.690 1.00 80.38 88 VAL A CA 1
ATOM 683 C C . VAL A 1 88 ? -2.037 4.732 24.205 1.00 80.38 88 VAL A C 1
ATOM 685 O O . VAL A 1 88 ? -3.116 5.312 24.106 1.00 80.38 88 VAL A O 1
ATOM 688 N N . THR A 1 89 ? -0.961 5.301 24.753 1.00 69.88 89 THR A N 1
ATOM 689 C CA . THR A 1 89 ? -0.953 6.690 25.228 1.00 69.88 89 THR A CA 1
ATOM 690 C C . THR A 1 89 ? 0.043 7.519 24.430 1.00 69.88 89 THR A C 1
ATOM 692 O O . THR A 1 89 ? 1.228 7.193 24.351 1.00 69.88 89 THR A O 1
ATOM 695 N N . THR A 1 90 ? -0.419 8.642 23.890 1.00 64.19 90 THR A N 1
ATOM 696 C CA . THR A 1 90 ? 0.440 9.642 23.250 1.00 64.19 90 THR A CA 1
ATOM 697 C C . THR A 1 90 ? 0.816 10.746 24.233 1.00 64.19 90 THR A C 1
ATOM 699 O O . THR A 1 90 ? -0.050 11.366 24.855 1.00 64.19 90 THR A O 1
ATOM 702 N N . ASN A 1 91 ? 2.109 11.046 24.335 1.00 55.97 91 ASN A N 1
ATOM 703 C CA . ASN A 1 91 ? 2.658 12.223 25.012 1.00 55.97 91 ASN A CA 1
ATOM 704 C C . ASN A 1 91 ? 2.628 13.441 24.091 1.00 55.97 91 ASN A C 1
ATOM 706 O O . ASN A 1 91 ? 3.642 14.099 23.857 1.00 55.97 91 ASN A O 1
ATOM 710 N N . ILE A 1 92 ? 1.452 13.754 23.563 1.00 54.88 92 ILE A N 1
ATOM 711 C CA . ILE A 1 92 ? 1.229 15.077 22.988 1.00 54.88 92 ILE A CA 1
ATOM 712 C C . ILE A 1 92 ? 1.303 16.038 24.179 1.00 54.88 92 ILE A C 1
ATOM 714 O O . ILE A 1 92 ? 0.639 15.810 25.193 1.00 54.88 92 ILE A O 1
ATOM 718 N N . GLY A 1 93 ? 2.229 16.997 24.107 1.00 42.59 93 GLY A N 1
ATOM 719 C CA . GLY A 1 93 ? 2.696 17.822 25.225 1.00 42.59 93 GLY A CA 1
ATOM 720 C C . GLY A 1 93 ? 1.577 18.391 26.103 1.00 42.59 93 GLY A C 1
ATOM 721 O O . GLY A 1 93 ? 0.473 18.673 25.642 1.00 42.59 93 GLY A O 1
ATOM 722 N N . SER A 1 94 ? 1.882 18.546 27.393 1.00 39.03 94 SER A N 1
ATOM 723 C CA . SER A 1 94 ? 0.951 18.743 28.513 1.00 39.03 94 SER A CA 1
ATOM 724 C C . SER A 1 94 ? 0.190 20.081 28.566 1.00 39.03 94 SER A C 1
ATOM 726 O O . SER A 1 94 ? -0.066 20.593 29.653 1.00 39.03 94 SER A O 1
ATOM 728 N N . THR A 1 95 ? -0.197 20.651 27.431 1.00 43.16 95 THR A N 1
ATOM 729 C CA . THR A 1 95 ? -1.138 21.782 27.361 1.00 43.16 95 THR A CA 1
ATOM 730 C C . THR A 1 95 ? -2.302 21.535 26.404 1.00 43.16 95 THR A C 1
ATOM 732 O O . THR A 1 95 ? -3.319 22.195 26.548 1.00 43.16 95 THR A O 1
ATOM 735 N N . ASP A 1 96 ? -2.188 20.553 25.503 1.00 51.16 96 ASP A N 1
ATOM 736 C CA . ASP A 1 96 ? -3.149 20.268 24.427 1.00 51.16 96 ASP A CA 1
ATOM 737 C C . ASP A 1 96 ? -3.370 18.747 24.296 1.00 51.16 96 ASP A C 1
ATOM 739 O O . ASP A 1 96 ? -3.441 18.213 23.191 1.00 51.16 96 ASP A O 1
ATOM 743 N N . LYS A 1 97 ? -3.444 17.989 25.406 1.00 51.72 97 LYS A N 1
ATOM 744 C CA . LYS A 1 97 ? -3.991 16.627 25.296 1.00 51.72 97 LYS A CA 1
ATOM 745 C C . LYS A 1 97 ? -5.434 16.783 24.827 1.00 51.72 97 LYS A C 1
ATOM 747 O O . LYS A 1 97 ? -6.207 17.413 25.549 1.00 51.72 97 LYS A O 1
ATOM 752 N N . PRO A 1 98 ? -5.827 16.208 23.680 1.00 54.78 98 PRO A N 1
ATOM 753 C CA . PRO A 1 98 ? -7.234 16.072 23.378 1.00 54.78 98 PRO A CA 1
ATOM 754 C C . PRO A 1 98 ? -7.867 15.275 24.521 1.00 54.78 98 PRO A C 1
ATOM 756 O O . PRO A 1 98 ? -7.654 14.067 24.601 1.00 54.78 98 PRO A O 1
ATOM 759 N N . GLU A 1 99 ? -8.622 15.909 25.424 1.00 58.56 99 GLU A N 1
ATOM 760 C CA . GLU A 1 99 ? -9.287 15.209 26.544 1.00 58.56 99 GLU A CA 1
ATOM 761 C C . GLU A 1 99 ? -10.226 14.086 26.054 1.00 58.56 99 GLU A C 1
ATOM 763 O O . GLU A 1 99 ? -10.687 13.253 26.832 1.00 58.56 99 GLU A O 1
ATOM 768 N N . HIS A 1 100 ? -10.484 14.044 24.745 1.00 70.88 100 HIS A N 1
ATOM 769 C CA . HIS A 1 100 ? -11.420 13.154 24.085 1.00 70.88 100 HIS A CA 1
ATOM 770 C C . HIS A 1 100 ? -10.778 12.143 23.124 1.00 70.88 100 HIS A C 1
ATOM 772 O O . HIS A 1 100 ? -11.533 11.414 22.505 1.00 70.88 100 HIS A O 1
ATOM 778 N N . VAL A 1 101 ? -9.451 12.044 22.961 1.00 78.31 101 VAL A N 1
ATOM 779 C CA . VAL A 1 101 ? -8.864 11.036 22.042 1.00 78.31 101 VAL A CA 1
ATOM 780 C C . VAL A 1 101 ? -8.426 9.779 22.796 1.00 78.31 101 VAL A C 1
ATOM 782 O O . VAL A 1 101 ? -7.623 9.845 23.726 1.00 78.31 101 VAL A O 1
ATOM 785 N N . HIS A 1 102 ? -8.920 8.620 22.358 1.00 80.81 102 HIS A N 1
ATOM 786 C CA . HIS A 1 102 ? -8.521 7.297 22.835 1.00 80.81 102 HIS A CA 1
ATOM 787 C C . HIS A 1 102 ? -7.569 6.619 21.856 1.00 80.81 102 HIS A C 1
ATOM 789 O O . HIS A 1 102 ? -7.835 6.599 20.658 1.00 80.81 102 HIS A O 1
ATOM 795 N N . GLY A 1 103 ? -6.493 6.031 22.385 1.00 86.12 103 GLY A N 1
ATOM 796 C CA . GLY A 1 103 ? -5.554 5.193 21.642 1.00 86.12 103 GLY A CA 1
ATOM 797 C C . GLY A 1 103 ? -5.719 3.709 21.981 1.00 86.12 103 GLY A C 1
ATOM 798 O O . GLY A 1 103 ? -5.697 3.328 23.156 1.00 86.12 103 GLY A O 1
ATOM 799 N N . LEU A 1 104 ? -5.839 2.863 20.960 1.00 88.69 104 LEU A N 1
ATOM 800 C CA . LEU A 1 104 ? -5.925 1.407 21.072 1.00 88.69 104 LEU A CA 1
ATOM 801 C C . LEU A 1 104 ? -4.988 0.741 20.060 1.00 88.69 104 LEU A C 1
ATOM 803 O O . LEU A 1 104 ? -5.135 0.923 18.857 1.00 88.69 104 LEU A O 1
ATOM 807 N N . ARG A 1 105 ? -4.068 -0.097 20.528 1.00 92.50 105 ARG A N 1
ATOM 808 C CA . ARG A 1 105 ? -3.263 -0.984 19.689 1.00 92.50 105 ARG A CA 1
ATOM 809 C C . ARG A 1 105 ? -4.065 -2.228 19.360 1.00 92.50 105 ARG A C 1
ATOM 811 O O . ARG A 1 105 ? -4.359 -3.027 20.247 1.00 92.50 105 ARG A O 1
ATOM 818 N N . LEU A 1 106 ? -4.367 -2.420 18.085 1.00 92.75 106 LEU A N 1
ATOM 819 C CA . LEU A 1 106 ? -4.987 -3.627 17.558 1.00 92.75 106 LEU A CA 1
ATOM 820 C C . LEU A 1 106 ? -3.900 -4.583 17.068 1.00 92.75 106 LEU A C 1
ATOM 822 O O . LEU A 1 106 ? -3.179 -4.277 16.120 1.00 92.75 106 LEU A O 1
ATOM 826 N N . GLN A 1 107 ? -3.786 -5.748 17.699 1.00 95.31 107 GLN A N 1
ATOM 827 C CA . GLN A 1 107 ? -2.821 -6.779 17.323 1.00 95.31 107 GLN A CA 1
ATOM 828 C C . GLN A 1 107 ? -3.493 -7.831 16.443 1.00 95.31 107 GLN A C 1
ATOM 830 O O . GLN A 1 107 ? -4.587 -8.317 16.750 1.00 95.31 107 GLN A O 1
ATOM 835 N N . PHE A 1 108 ? -2.835 -8.212 15.353 1.00 95.06 108 PHE A N 1
ATOM 836 C CA . PHE A 1 108 ? -3.340 -9.217 14.428 1.00 95.06 108 PHE A CA 1
ATOM 837 C C . PHE A 1 108 ? -2.214 -10.032 13.797 1.00 95.06 108 PHE A C 1
ATOM 839 O O . PHE A 1 108 ? -1.048 -9.651 13.788 1.00 95.06 108 PHE A O 1
ATOM 846 N N . VAL A 1 109 ? -2.572 -11.184 13.242 1.00 94.25 109 VAL A N 1
ATOM 847 C CA . VAL A 1 109 ? -1.633 -12.064 12.543 1.00 94.25 109 VAL A CA 1
ATOM 848 C C . VAL A 1 109 ? -1.840 -11.909 11.037 1.00 94.25 109 VAL A C 1
ATOM 850 O O . VAL A 1 109 ? -2.873 -12.329 10.504 1.00 94.25 109 VAL A O 1
ATOM 853 N N . SER A 1 110 ? -0.866 -11.292 10.357 1.00 92.31 110 SER A N 1
ATOM 854 C CA . SER A 1 110 ? -0.904 -11.077 8.902 1.00 92.31 110 SER A CA 1
ATOM 855 C C . SER A 1 110 ? -0.922 -12.419 8.167 1.00 92.31 110 SER A C 1
ATOM 857 O O . SER A 1 110 ? -1.844 -12.721 7.405 1.00 92.31 110 SER A O 1
ATOM 859 N N . GLU A 1 111 ? 0.022 -13.285 8.520 1.00 90.81 111 GLU A N 1
ATOM 860 C CA . GLU A 1 111 ? 0.094 -14.696 8.144 1.00 90.81 111 GLU A CA 1
ATOM 861 C C . GLU A 1 111 ? 0.753 -15.487 9.289 1.00 90.81 111 GLU A C 1
ATOM 863 O O . GLU A 1 111 ? 1.267 -14.864 10.225 1.00 90.81 111 GLU A O 1
ATOM 868 N N . PRO A 1 112 ? 0.740 -16.835 9.273 1.00 88.69 112 PRO A N 1
ATOM 869 C CA . PRO A 1 112 ? 1.391 -17.625 10.312 1.00 88.69 112 PRO A CA 1
ATOM 870 C C . PRO A 1 112 ? 2.812 -17.125 10.606 1.00 88.69 112 PRO A C 1
ATOM 872 O O . PRO A 1 112 ? 3.626 -16.979 9.701 1.00 88.69 112 PRO A O 1
ATOM 875 N N . PHE A 1 113 ? 3.094 -16.861 11.885 1.00 89.94 113 PHE A N 1
ATOM 876 C CA . PHE A 1 113 ? 4.384 -16.357 12.381 1.00 89.94 113 PHE A CA 1
ATOM 877 C C . PHE A 1 113 ? 4.753 -14.915 11.989 1.00 89.94 113 PHE A C 1
ATOM 879 O O . PHE A 1 113 ? 5.873 -14.487 12.261 1.00 89.94 113 PHE A O 1
ATOM 886 N N . VAL A 1 114 ? 3.813 -14.137 11.441 1.00 93.75 114 VAL A N 1
ATOM 887 C CA . VAL A 1 114 ? 3.981 -12.698 11.181 1.00 93.75 114 VAL A CA 1
ATOM 888 C C . VAL A 1 114 ? 2.951 -11.901 11.997 1.00 93.75 114 VAL A C 1
ATOM 890 O O . VAL A 1 114 ? 1.898 -11.518 11.471 1.00 93.75 114 VAL A O 1
ATOM 893 N N . PRO A 1 115 ? 3.199 -11.699 13.307 1.00 95.69 115 PRO A N 1
ATOM 894 C CA . PRO A 1 115 ? 2.374 -10.828 14.134 1.00 95.69 115 PRO A CA 1
ATOM 895 C C . PRO A 1 115 ? 2.641 -9.365 13.770 1.00 95.69 115 PRO A C 1
ATOM 897 O O . PRO A 1 115 ? 3.794 -8.951 13.674 1.00 95.69 115 PRO A O 1
ATOM 900 N N . LEU A 1 116 ? 1.574 -8.594 13.594 1.00 97.06 116 LEU A N 1
ATOM 901 C CA . LEU A 1 116 ? 1.614 -7.156 13.356 1.00 97.06 116 LEU A CA 1
ATOM 902 C C . LEU A 1 116 ? 0.646 -6.446 14.306 1.00 97.06 116 LEU A C 1
ATOM 904 O O . LEU A 1 116 ? -0.220 -7.055 14.940 1.00 97.06 116 LEU A O 1
ATOM 908 N N . SER A 1 117 ? 0.783 -5.133 14.390 1.00 96.25 117 SER A N 1
ATOM 909 C CA . SER A 1 117 ? -0.098 -4.265 15.152 1.00 96.25 117 SER A CA 1
ATOM 910 C C . SER A 1 117 ? -0.344 -2.947 14.431 1.00 96.25 117 SER A C 1
ATOM 912 O O . SER A 1 117 ? 0.465 -2.522 13.609 1.00 96.25 117 SER A O 1
ATOM 914 N N . ALA A 1 118 ? -1.478 -2.321 14.724 1.00 95.75 118 ALA A N 1
ATOM 915 C CA . ALA A 1 118 ? -1.796 -0.971 14.288 1.00 95.75 118 ALA A CA 1
ATOM 916 C C . ALA A 1 118 ? -2.312 -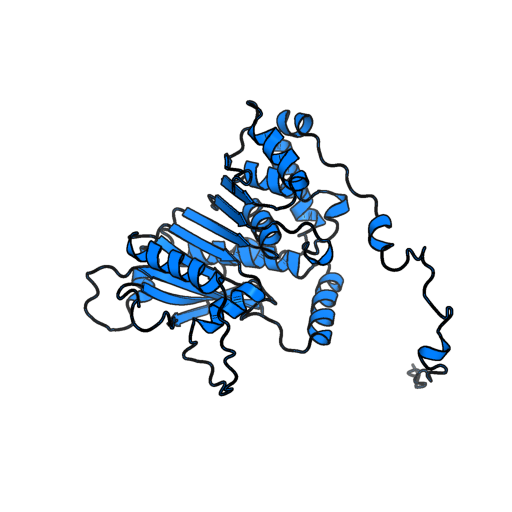0.167 15.484 1.00 95.75 118 ALA A C 1
ATOM 918 O O . ALA A 1 118 ? -3.125 -0.679 16.258 1.00 95.75 118 ALA A O 1
ATOM 919 N N . ASP A 1 119 ? -1.850 1.071 15.630 1.00 93.88 119 ASP A N 1
ATOM 920 C CA . ASP A 1 119 ? -2.303 1.976 16.687 1.00 93.88 119 ASP A CA 1
ATOM 921 C C . ASP A 1 119 ? -3.475 2.805 16.157 1.00 93.88 119 ASP A C 1
ATOM 923 O O . ASP A 1 119 ? -3.348 3.492 15.150 1.00 93.88 119 ASP A O 1
ATOM 927 N N . ILE A 1 120 ? -4.630 2.716 16.808 1.00 92.12 120 ILE A N 1
ATOM 928 C CA . ILE A 1 120 ? -5.881 3.346 16.384 1.00 92.12 120 ILE A CA 1
ATOM 929 C C . ILE A 1 120 ? -6.223 4.474 17.352 1.00 92.12 120 ILE A C 1
ATOM 931 O O . ILE A 1 120 ? -6.335 4.241 18.554 1.00 92.12 120 ILE A O 1
ATOM 935 N N . TYR A 1 121 ? -6.448 5.669 16.815 1.00 89.56 121 TYR A N 1
ATOM 936 C CA . TYR A 1 121 ? -6.854 6.865 17.541 1.00 89.56 121 TYR A CA 1
ATOM 937 C C . TYR A 1 121 ? -8.250 7.306 17.112 1.00 89.56 121 TYR A C 1
ATOM 939 O O . TYR A 1 121 ? -8.504 7.459 15.920 1.00 89.56 121 TYR A O 1
ATOM 947 N N . PHE A 1 122 ? -9.153 7.521 18.067 1.00 87.19 122 PHE A N 1
ATOM 948 C CA . PHE A 1 122 ? -10.538 7.934 17.807 1.00 87.19 122 PHE A CA 1
ATOM 949 C C . PHE A 1 122 ? -11.097 8.792 18.948 1.00 87.19 122 PHE A C 1
ATOM 951 O O . PHE A 1 122 ? -10.577 8.767 20.064 1.00 87.19 122 PHE A O 1
ATOM 958 N N . SER A 1 123 ? -12.149 9.566 18.668 1.00 79.25 123 SER A N 1
ATOM 959 C CA . SER A 1 123 ? -12.778 10.454 19.655 1.00 79.25 123 SER A CA 1
ATOM 960 C C . SER A 1 123 ? -13.762 9.716 20.580 1.00 79.25 123 SER A C 1
ATOM 962 O O . SER A 1 123 ? -14.484 8.816 20.147 1.00 79.25 123 SER A O 1
ATOM 964 N N . LYS A 1 124 ? -13.814 10.114 21.855 1.00 67.50 124 LYS A N 1
ATOM 965 C CA . LYS A 1 124 ? -14.745 9.631 22.881 1.00 67.50 124 LYS A CA 1
ATOM 966 C C . LYS A 1 124 ? -16.115 10.272 22.690 1.00 67.50 124 LYS A C 1
ATOM 968 O O . LYS A 1 124 ? -16.229 11.486 22.536 1.00 67.50 124 LYS A O 1
ATOM 973 N N . THR A 1 125 ? -17.179 9.487 22.816 1.00 60.09 125 THR A N 1
ATOM 974 C CA . THR A 1 125 ? -18.533 10.038 22.965 1.00 60.09 125 THR A CA 1
ATOM 975 C C . THR A 1 125 ? -18.734 10.595 24.379 1.00 60.09 125 THR A C 1
ATOM 977 O O . THR A 1 125 ? -18.294 9.983 25.353 1.00 60.09 125 THR A O 1
ATOM 980 N N . ALA A 1 126 ? -19.447 11.720 24.507 1.00 53.34 126 ALA A N 1
ATOM 981 C CA . ALA A 1 126 ? -19.655 12.452 25.767 1.00 53.34 126 ALA A CA 1
ATOM 982 C C . ALA A 1 126 ? -20.307 11.644 26.919 1.00 53.34 126 ALA A C 1
ATOM 984 O O . ALA A 1 126 ? -20.221 12.061 28.075 1.00 53.34 126 ALA A O 1
ATOM 985 N N . ASP A 1 127 ? -20.927 10.495 26.629 1.00 51.50 127 ASP A N 1
ATOM 986 C CA . ASP A 1 127 ? -21.638 9.664 27.614 1.00 51.50 127 ASP A CA 1
ATOM 987 C C . ASP A 1 127 ? -20.738 8.743 28.453 1.00 51.50 127 ASP A C 1
ATOM 989 O O . ASP A 1 127 ? -21.197 8.139 29.421 1.00 51.50 127 ASP A O 1
ATOM 993 N N . ASP A 1 128 ? -19.446 8.647 28.146 1.00 52.34 128 ASP A N 1
ATOM 994 C CA . ASP A 1 128 ? -18.535 7.751 28.858 1.00 52.34 128 ASP A CA 1
ATOM 995 C C . ASP A 1 128 ? -17.872 8.477 30.047 1.00 52.34 128 ASP A C 1
ATOM 997 O O . ASP A 1 128 ? -16.683 8.802 30.031 1.00 52.34 128 ASP A O 1
ATOM 1001 N N . LYS A 1 129 ? -18.670 8.816 31.069 1.00 47.78 129 LYS A N 1
ATOM 1002 C CA . LYS A 1 129 ? -18.202 9.498 32.297 1.00 47.78 129 LYS A CA 1
ATOM 1003 C C . LYS A 1 129 ? -17.499 8.572 33.292 1.00 47.78 129 LYS A C 1
ATOM 1005 O O . LYS A 1 129 ? -16.805 9.059 34.183 1.00 47.78 129 LYS A O 1
ATOM 1010 N N . ASP A 1 130 ? -17.614 7.262 33.110 1.00 42.44 130 ASP A N 1
ATOM 1011 C CA . ASP A 1 130 ? -17.021 6.282 34.008 1.00 42.44 130 ASP A CA 1
ATOM 1012 C C . ASP A 1 130 ? -15.691 5.804 33.422 1.00 42.44 130 ASP A C 1
ATOM 1014 O O . ASP A 1 130 ? -15.644 5.054 32.452 1.00 42.44 130 ASP A O 1
ATOM 1018 N N . GLY A 1 131 ? -14.578 6.263 34.000 1.00 46.25 131 GLY A N 1
ATOM 1019 C CA . GLY A 1 131 ? -13.200 5.949 33.595 1.00 46.25 131 GLY A CA 1
ATOM 1020 C C . GLY A 1 131 ? -12.772 4.485 33.781 1.00 46.25 131 GLY A C 1
ATOM 1021 O O . GLY A 1 131 ? -11.616 4.222 34.101 1.00 46.25 131 GLY A O 1
ATOM 1022 N N . ASN A 1 132 ? -13.680 3.528 33.599 1.00 42.47 132 ASN A N 1
ATOM 1023 C CA . ASN A 1 132 ? -13.377 2.107 33.610 1.00 42.47 132 ASN A CA 1
ATOM 1024 C C . ASN A 1 132 ? -12.996 1.685 32.185 1.00 42.47 132 ASN A C 1
ATOM 1026 O O . ASN A 1 132 ? -13.838 1.671 31.290 1.00 42.47 132 ASN A O 1
ATOM 1030 N N . GLY A 1 133 ? -11.720 1.342 31.972 1.00 46.47 133 GLY A N 1
ATOM 1031 C CA . GLY A 1 133 ? -11.072 1.047 30.680 1.00 46.47 133 GLY A CA 1
ATOM 1032 C C . GLY A 1 133 ? -11.591 -0.165 29.885 1.00 46.47 133 GLY A C 1
ATOM 1033 O O . GLY A 1 133 ? -10.824 -0.804 29.178 1.00 46.47 133 GLY A O 1
ATOM 1034 N N . SER A 1 134 ? -12.880 -0.484 29.991 1.00 47.59 134 SER A N 1
ATOM 1035 C CA . SER A 1 134 ? -13.579 -1.568 29.292 1.00 47.59 134 SER A CA 1
ATOM 1036 C C . SER A 1 134 ? -14.422 -1.105 28.091 1.00 47.59 134 SER A C 1
ATOM 1038 O O . SER A 1 134 ? -14.974 -1.945 27.387 1.00 47.59 134 SER A O 1
ATOM 1040 N N . ASN A 1 135 ? -14.505 0.207 27.817 1.00 61.38 135 ASN A N 1
ATOM 1041 C CA . ASN A 1 135 ? -15.405 0.768 26.793 1.00 61.38 135 ASN A CA 1
ATOM 1042 C C . ASN A 1 135 ? -14.746 1.092 25.432 1.00 61.38 135 ASN A C 1
ATOM 1044 O O . ASN A 1 135 ? -15.449 1.370 24.460 1.00 61.38 135 ASN A O 1
ATOM 1048 N N . GLY A 1 136 ? -13.412 1.021 25.324 1.00 66.06 136 GLY A N 1
ATOM 1049 C CA . GLY A 1 136 ? -12.682 1.376 24.094 1.00 66.06 136 GLY A CA 1
ATOM 1050 C C . GLY A 1 136 ? -13.028 0.484 22.894 1.00 66.06 136 GLY A C 1
ATOM 1051 O O . GLY A 1 136 ? -13.276 0.983 21.800 1.00 66.06 136 GLY A O 1
ATOM 1052 N N . ASP A 1 137 ? -13.153 -0.828 23.112 1.00 71.75 137 ASP A N 1
ATOM 1053 C CA . ASP A 1 137 ? -13.537 -1.784 22.062 1.00 71.75 137 ASP A CA 1
ATOM 1054 C C . ASP A 1 137 ? -14.989 -1.590 21.585 1.00 71.75 137 ASP A C 1
ATOM 1056 O O . ASP A 1 137 ? -15.324 -1.909 20.442 1.00 71.75 137 ASP A O 1
ATOM 1060 N N . ALA A 1 138 ? -15.875 -1.091 22.454 1.00 74.88 138 ALA A N 1
ATOM 1061 C CA . ALA A 1 138 ? -17.264 -0.803 22.102 1.00 74.88 138 ALA A CA 1
ATOM 1062 C C . ALA A 1 138 ? -17.370 0.478 21.260 1.00 74.88 138 ALA A C 1
ATOM 1064 O O . ALA A 1 138 ? -18.090 0.492 20.263 1.00 74.88 138 ALA A O 1
ATOM 1065 N N . GLN A 1 139 ? -16.608 1.513 21.619 1.00 75.81 139 GLN A N 1
ATOM 1066 C CA . GLN A 1 139 ? -16.535 2.776 20.877 1.00 75.81 139 GLN A CA 1
ATOM 1067 C C . GLN A 1 139 ? -15.857 2.608 19.516 1.00 75.81 139 GLN A C 1
ATOM 1069 O O . GLN A 1 139 ? -16.336 3.141 18.522 1.00 75.81 139 GLN A O 1
ATOM 1074 N N . LEU A 1 140 ? -14.811 1.785 19.415 1.00 81.12 140 LEU A N 1
ATOM 1075 C CA . LEU A 1 140 ? -14.173 1.510 18.128 1.00 81.12 140 LEU A CA 1
ATOM 1076 C C . LEU A 1 140 ? -15.171 0.958 17.084 1.00 81.12 140 LEU A C 1
ATOM 1078 O O . LEU A 1 140 ? -15.075 1.265 15.898 1.00 81.12 140 LEU A O 1
ATOM 1082 N N . LYS A 1 141 ? -16.196 0.207 17.514 1.00 83.19 141 LYS A N 1
ATOM 1083 C CA . LYS A 1 141 ? -17.246 -0.326 16.624 1.00 83.19 141 LYS A CA 1
ATOM 1084 C C . LYS A 1 141 ? -18.218 0.733 16.095 1.00 83.19 141 LYS A C 1
ATOM 1086 O O . LYS A 1 141 ? -18.978 0.426 15.169 1.00 83.19 141 LYS A O 1
ATOM 1091 N N . THR A 1 142 ? -18.244 1.935 16.675 1.00 81.94 142 THR A N 1
ATOM 1092 C CA . THR A 1 142 ? -19.075 3.048 16.187 1.00 81.94 142 THR A CA 1
ATOM 1093 C C . THR A 1 142 ? -18.376 3.850 15.096 1.00 81.94 142 THR A C 1
ATOM 1095 O O . THR A 1 142 ? -19.054 4.531 14.331 1.00 81.94 142 THR A O 1
ATOM 1098 N N . VAL A 1 143 ? -17.048 3.732 14.979 1.00 87.50 143 VAL A N 1
ATOM 1099 C CA . VAL A 1 143 ? -16.260 4.379 13.928 1.00 87.50 143 VAL A CA 1
ATOM 1100 C C . VAL A 1 143 ? -16.678 3.849 12.556 1.00 87.50 143 VAL A C 1
ATOM 1102 O O . VAL A 1 143 ? -16.791 2.640 12.332 1.00 87.50 143 VAL A O 1
ATOM 1105 N N . LYS A 1 144 ? -16.901 4.773 11.620 1.00 89.94 144 LYS A N 1
ATOM 1106 C CA . LYS A 1 144 ? -17.323 4.475 10.244 1.00 89.94 144 LYS A CA 1
ATOM 1107 C C . LYS A 1 144 ? -16.255 4.833 9.219 1.00 89.94 144 LYS A C 1
ATOM 1109 O O . LYS A 1 144 ? -16.290 4.289 8.115 1.00 89.94 144 LYS A O 1
ATOM 1114 N N . GLN A 1 145 ? -15.344 5.740 9.558 1.00 91.31 145 GLN A N 1
ATOM 1115 C CA . GLN A 1 145 ? -14.325 6.261 8.654 1.00 91.31 145 GLN A CA 1
ATOM 1116 C C . GLN A 1 145 ? -12.938 6.049 9.251 1.00 91.31 145 GLN A C 1
ATOM 1118 O O . GLN A 1 145 ? -12.697 6.407 10.401 1.00 91.31 145 GLN A O 1
ATOM 1123 N N . PHE A 1 146 ? -12.030 5.481 8.465 1.00 93.69 146 PHE A N 1
ATOM 1124 C CA . PHE A 1 146 ? -10.655 5.234 8.887 1.00 93.69 146 PHE A CA 1
ATOM 1125 C C . PHE A 1 146 ? -9.677 5.856 7.903 1.00 93.69 146 PHE A C 1
ATOM 1127 O O . PHE A 1 146 ? -9.781 5.620 6.700 1.00 93.69 146 PHE A O 1
ATOM 1134 N N . THR A 1 147 ? -8.686 6.562 8.433 1.00 94.50 147 THR A N 1
ATOM 1135 C CA . THR A 1 147 ? -7.493 6.966 7.687 1.00 94.50 147 THR A CA 1
ATOM 1136 C C . THR A 1 147 ? -6.327 6.106 8.154 1.00 94.50 147 THR A C 1
ATOM 1138 O O . THR A 1 147 ? -5.873 6.241 9.289 1.00 94.50 147 THR A O 1
ATOM 1141 N N . LEU A 1 148 ? -5.860 5.194 7.301 1.00 96.44 148 LEU A N 1
ATOM 1142 C CA . LEU A 1 148 ? -4.718 4.321 7.568 1.00 96.44 148 LEU A CA 1
ATOM 1143 C C . LEU A 1 148 ? -3.427 4.978 7.075 1.00 96.44 148 LEU A C 1
ATOM 1145 O O . LEU A 1 148 ? -3.161 4.999 5.876 1.00 96.44 148 LEU A O 1
ATOM 1149 N N . LEU A 1 149 ? -2.631 5.479 8.015 1.00 96.38 149 LEU A N 1
ATOM 1150 C CA . LEU A 1 149 ? -1.281 5.980 7.799 1.00 96.38 149 LEU A CA 1
ATOM 1151 C C . LEU A 1 149 ? -0.306 4.801 7.716 1.00 96.38 149 LEU A C 1
ATOM 1153 O O . LEU A 1 149 ? -0.036 4.141 8.724 1.00 96.38 149 LEU A O 1
ATOM 1157 N N . VAL A 1 150 ? 0.223 4.541 6.523 1.00 97.50 150 VAL A N 1
ATOM 1158 C CA . VAL A 1 150 ? 1.286 3.558 6.297 1.00 97.50 150 VAL A CA 1
ATOM 1159 C C . VAL A 1 150 ? 2.624 4.277 6.431 1.00 97.50 150 VAL A C 1
ATOM 1161 O O . VAL A 1 150 ? 2.998 5.063 5.565 1.00 97.50 150 VAL A O 1
ATOM 1164 N N . MET A 1 151 ? 3.318 4.030 7.541 1.00 95.31 151 MET A N 1
ATOM 1165 C CA . MET A 1 151 ? 4.572 4.705 7.866 1.00 95.31 151 MET A CA 1
ATOM 1166 C C . MET A 1 151 ? 5.796 3.901 7.440 1.00 95.31 151 MET A C 1
ATOM 1168 O O . MET A 1 151 ? 5.848 2.682 7.642 1.00 95.31 151 MET A O 1
ATOM 1172 N N . ASP A 1 152 ? 6.817 4.616 6.973 1.00 93.06 152 ASP A N 1
ATOM 1173 C CA . ASP A 1 152 ? 8.184 4.113 6.894 1.00 93.06 152 ASP A CA 1
ATOM 1174 C C . ASP A 1 152 ? 8.930 4.220 8.242 1.00 93.06 152 ASP A C 1
ATOM 1176 O O . ASP A 1 152 ? 8.381 4.607 9.279 1.00 93.06 152 ASP A O 1
ATOM 1180 N N . ASP A 1 153 ? 10.211 3.850 8.249 1.00 90.81 153 ASP A N 1
ATOM 1181 C CA . ASP A 1 153 ? 11.037 3.868 9.457 1.00 90.81 153 ASP A CA 1
ATOM 1182 C C . ASP A 1 153 ? 11.327 5.277 9.989 1.00 90.81 153 ASP A C 1
ATOM 1184 O O . ASP A 1 153 ? 11.455 5.467 11.206 1.00 90.81 153 ASP A O 1
ATOM 1188 N N . GLN A 1 154 ? 11.443 6.266 9.100 1.00 89.94 154 GLN A N 1
ATOM 1189 C CA . GLN A 1 154 ? 11.726 7.644 9.481 1.00 89.94 154 GLN A CA 1
ATOM 1190 C C . GLN A 1 154 ? 10.494 8.258 10.153 1.00 89.94 154 GLN A C 1
ATOM 1192 O O . GLN A 1 154 ? 10.597 8.844 11.235 1.00 89.94 154 GLN A O 1
ATOM 1197 N N . GLN A 1 155 ? 9.321 8.074 9.548 1.00 90.25 155 GLN A N 1
ATOM 1198 C CA . GLN A 1 155 ? 8.035 8.514 10.080 1.00 90.25 155 GLN A CA 1
ATOM 1199 C C . GLN A 1 155 ? 7.702 7.800 11.389 1.00 90.25 155 GLN A C 1
ATOM 1201 O O . GLN A 1 155 ? 7.354 8.461 12.371 1.00 90.25 155 GLN A O 1
ATOM 1206 N N . TRP A 1 156 ? 7.901 6.477 11.449 1.00 90.94 156 TRP A N 1
ATOM 1207 C CA . TRP A 1 156 ? 7.706 5.717 12.680 1.00 90.94 156 TRP A CA 1
ATOM 1208 C C . TRP A 1 156 ? 8.591 6.231 13.812 1.00 90.94 156 TRP A C 1
ATOM 1210 O O . TRP A 1 156 ? 8.109 6.406 14.924 1.00 90.94 156 TRP A O 1
ATOM 1220 N N . SER A 1 157 ? 9.871 6.513 13.552 1.00 89.19 157 SER A N 1
ATOM 1221 C CA . SER A 1 157 ? 10.786 7.012 14.588 1.00 89.19 157 SER A CA 1
ATOM 1222 C C . SER A 1 157 ? 10.309 8.344 15.179 1.00 89.19 157 SER A C 1
ATOM 1224 O O . SER A 1 157 ? 10.398 8.557 16.390 1.00 89.19 157 SER A O 1
ATOM 1226 N N . ARG A 1 158 ? 9.741 9.224 14.342 1.00 85.62 158 ARG A N 1
ATOM 1227 C CA . ARG A 1 158 ? 9.140 10.494 14.782 1.00 85.62 158 ARG A CA 1
ATOM 1228 C C . ARG A 1 158 ? 7.853 10.265 15.583 1.00 85.62 158 ARG A C 1
ATOM 1230 O O . ARG A 1 158 ? 7.682 10.881 16.631 1.00 85.62 158 ARG A O 1
ATOM 1237 N N . TYR A 1 159 ? 6.983 9.361 15.131 1.00 85.69 159 TYR A N 1
ATOM 1238 C CA . TYR A 1 159 ? 5.765 8.969 15.850 1.00 85.69 159 TYR A CA 1
ATOM 1239 C C . TYR A 1 159 ? 6.074 8.318 17.210 1.00 85.69 159 TYR A C 1
ATOM 1241 O O . TYR A 1 159 ? 5.515 8.715 18.231 1.00 85.69 159 TYR A O 1
ATOM 1249 N N . ALA A 1 160 ? 7.018 7.377 17.253 1.00 83.94 160 ALA A N 1
ATOM 1250 C CA . ALA A 1 160 ? 7.403 6.638 18.450 1.00 83.94 160 ALA A CA 1
ATOM 1251 C C . ALA A 1 160 ? 7.987 7.549 19.540 1.00 83.94 160 ALA A C 1
ATOM 1253 O O . ALA A 1 160 ? 7.803 7.291 20.726 1.00 83.94 160 ALA A O 1
ATOM 1254 N N . ALA A 1 161 ? 8.640 8.653 19.158 1.00 79.19 161 ALA A N 1
ATOM 1255 C CA . ALA A 1 161 ? 9.085 9.672 20.107 1.00 79.19 161 ALA A CA 1
ATOM 1256 C C . ALA A 1 161 ? 7.914 10.390 20.814 1.00 79.19 161 ALA A C 1
ATOM 1258 O O . ALA A 1 161 ? 8.086 10.903 21.922 1.00 79.19 161 ALA A O 1
ATOM 1259 N N . LEU A 1 162 ? 6.727 10.414 20.195 1.00 72.25 162 LEU A N 1
ATOM 1260 C CA . LEU A 1 162 ? 5.504 11.014 20.735 1.00 72.25 162 LEU A CA 1
ATOM 1261 C C . LEU A 1 162 ? 4.634 10.002 21.490 1.00 72.25 162 LEU A C 1
ATOM 1263 O O . LEU A 1 162 ? 3.942 10.386 22.430 1.00 72.25 162 LEU A O 1
ATOM 1267 N N . SER A 1 163 ? 4.640 8.723 21.120 1.00 63.22 163 SER A N 1
ATOM 1268 C CA . SER A 1 163 ? 3.873 7.675 21.803 1.00 63.22 163 SER A CA 1
ATOM 1269 C C . SER A 1 163 ? 4.703 7.017 22.911 1.00 63.22 163 SER A C 1
ATOM 1271 O O . SER A 1 163 ? 5.709 6.377 22.622 1.00 63.22 163 SER A O 1
ATOM 1273 N N . THR A 1 164 ? 4.297 7.105 24.181 1.00 56.44 164 THR A N 1
ATOM 1274 C CA . THR A 1 164 ? 4.884 6.211 25.197 1.00 56.44 164 THR A CA 1
ATOM 1275 C C . THR A 1 164 ? 4.164 4.883 25.171 1.00 56.44 164 THR A C 1
ATOM 1277 O O . THR A 1 164 ? 2.997 4.793 25.559 1.00 56.44 164 THR A O 1
ATOM 1280 N N . ASP A 1 165 ? 4.892 3.843 24.781 1.00 49.22 165 ASP A N 1
ATOM 1281 C CA . ASP A 1 165 ? 4.499 2.485 25.109 1.00 49.22 165 ASP A CA 1
ATOM 1282 C C . ASP A 1 165 ? 4.538 2.330 26.637 1.00 49.22 165 ASP A C 1
ATOM 1284 O O . ASP A 1 165 ? 5.543 2.622 27.286 1.00 49.22 165 ASP A O 1
ATOM 1288 N N . SER A 1 166 ? 3.423 1.907 27.229 1.00 40.50 166 SER A N 1
ATOM 1289 C CA . SER A 1 166 ? 3.352 1.632 28.669 1.00 40.50 166 SER A CA 1
ATOM 1290 C C . SER A 1 166 ? 4.049 0.309 29.035 1.00 40.50 166 SER A C 1
ATOM 1292 O O . SER A 1 166 ? 4.086 -0.049 30.210 1.00 40.50 166 SER A O 1
ATOM 1294 N N . GLY A 1 167 ? 4.584 -0.427 28.045 1.00 37.31 167 GLY A N 1
ATOM 1295 C CA . GLY A 1 167 ? 5.135 -1.775 28.212 1.00 37.31 167 GLY A CA 1
ATOM 1296 C C . GLY A 1 167 ? 6.625 -1.976 27.903 1.00 37.31 167 GLY A C 1
ATOM 1297 O O . GLY A 1 167 ? 7.132 -3.059 28.190 1.00 37.31 167 GLY A O 1
ATOM 1298 N N . SER A 1 168 ? 7.364 -1.000 27.359 1.00 36.88 168 SER A N 1
ATOM 1299 C CA . SER A 1 168 ? 8.800 -1.180 27.074 1.00 36.88 168 SER A CA 1
ATOM 1300 C C . SER A 1 168 ? 9.673 -0.507 28.135 1.00 36.88 168 SER A C 1
ATOM 1302 O O . SER A 1 168 ? 9.962 0.687 28.068 1.00 36.88 168 SER A O 1
ATOM 1304 N N . GLY A 1 169 ? 10.122 -1.291 29.116 1.00 30.39 169 GLY A N 1
ATOM 1305 C CA . GLY A 1 169 ? 11.149 -0.902 30.084 1.00 30.39 169 GLY A CA 1
ATOM 1306 C C . GLY A 1 169 ? 12.545 -0.799 29.462 1.00 30.39 169 GLY A C 1
ATOM 1307 O O . GLY A 1 169 ? 13.449 -1.512 29.883 1.00 30.39 169 GLY A O 1
ATOM 1308 N N . SER A 1 170 ? 12.732 0.067 28.465 1.00 32.97 170 SER A N 1
ATOM 1309 C CA . SER A 1 170 ? 14.065 0.479 28.021 1.00 32.97 170 SER A CA 1
ATOM 1310 C C . SER A 1 170 ? 14.387 1.832 28.643 1.00 32.97 170 SER A C 1
ATOM 1312 O O . SER A 1 170 ? 14.000 2.890 28.143 1.00 32.97 170 SER A O 1
ATOM 1314 N N . SER A 1 171 ? 15.077 1.783 29.779 1.00 35.41 171 SER A N 1
ATOM 1315 C CA . SER A 1 171 ? 15.881 2.896 30.258 1.00 35.41 171 SER A CA 1
ATOM 1316 C C . SER A 1 171 ? 17.025 3.091 29.273 1.00 35.41 171 SER A C 1
ATOM 1318 O O . SER A 1 171 ? 17.981 2.335 29.339 1.00 35.41 171 SER A O 1
ATOM 1320 N N . ASP A 1 172 ? 16.929 4.064 28.375 1.00 29.23 172 ASP A N 1
ATOM 1321 C CA . ASP A 1 172 ? 18.124 4.722 27.857 1.00 29.23 172 ASP A CA 1
ATOM 1322 C C . ASP A 1 172 ? 17.807 6.179 27.538 1.00 29.23 172 ASP A C 1
ATOM 1324 O O . ASP A 1 172 ? 16.913 6.540 26.767 1.00 29.23 172 ASP A O 1
ATOM 1328 N N . ALA A 1 173 ? 18.524 7.019 28.270 1.00 34.41 173 ALA A N 1
ATOM 1329 C CA . ALA A 1 173 ? 18.432 8.454 28.288 1.00 34.41 173 ALA A CA 1
ATOM 1330 C C . ALA A 1 173 ? 19.360 9.033 27.219 1.00 34.41 173 ALA A C 1
ATOM 1332 O O . ALA A 1 173 ? 20.412 9.554 27.549 1.00 34.41 173 ALA A O 1
ATOM 1333 N N . GLU A 1 174 ? 18.949 8.994 25.955 1.00 31.09 174 GLU A N 1
ATOM 1334 C CA . GLU A 1 174 ? 19.500 9.866 24.907 1.00 31.09 174 GLU A CA 1
ATOM 1335 C C . GLU A 1 174 ? 18.360 10.361 24.006 1.00 31.09 174 GLU A C 1
ATOM 1337 O O . GLU A 1 174 ? 18.254 10.065 22.819 1.00 31.09 174 GLU A O 1
ATOM 1342 N N . ARG A 1 175 ? 17.441 11.130 24.603 1.00 37.06 175 ARG A N 1
ATOM 1343 C CA . ARG A 1 175 ? 16.442 11.902 23.854 1.00 37.06 175 ARG A CA 1
ATOM 1344 C C . ARG A 1 175 ? 17.122 13.139 23.270 1.00 37.06 175 ARG A C 1
ATOM 1346 O O . ARG A 1 175 ? 17.216 14.169 23.932 1.00 37.06 175 ARG A O 1
ATOM 1353 N N . SER A 1 176 ? 17.611 13.019 22.038 1.00 32.81 176 SER A N 1
ATOM 1354 C CA . SER A 1 176 ? 18.088 14.155 21.246 1.00 32.81 176 SER A CA 1
ATOM 1355 C C . SER A 1 176 ? 16.953 15.162 21.006 1.00 32.81 176 SER A C 1
ATOM 1357 O O . SER A 1 176 ? 15.834 14.800 20.640 1.00 32.81 176 SER A O 1
ATOM 1359 N N . SER A 1 177 ? 17.252 16.439 21.238 1.00 33.84 177 SER A N 1
ATOM 1360 C CA . SER A 1 177 ? 16.351 17.597 21.259 1.00 33.84 177 SER A CA 1
ATOM 1361 C C . SER A 1 177 ? 15.941 18.109 19.870 1.00 33.84 177 SER A C 1
ATOM 1363 O O . SER A 1 177 ? 15.895 19.316 19.639 1.00 33.84 177 SER A O 1
ATOM 1365 N N . ALA A 1 178 ? 15.647 17.217 18.929 1.00 34.00 178 ALA A N 1
ATOM 1366 C CA . ALA A 1 178 ? 15.235 17.587 17.579 1.00 34.00 178 ALA A CA 1
ATOM 1367 C C . ALA A 1 178 ? 14.044 16.726 17.146 1.00 34.00 178 ALA A C 1
ATOM 1369 O O . ALA A 1 178 ? 14.204 15.776 16.390 1.00 34.00 178 ALA A O 1
ATOM 1370 N N . ALA A 1 179 ? 12.846 17.033 17.650 1.00 37.91 179 ALA A N 1
ATOM 1371 C CA . ALA A 1 179 ? 11.604 16.467 17.125 1.00 37.91 179 ALA A CA 1
ATOM 1372 C C . ALA A 1 179 ? 11.157 17.314 15.912 1.00 37.91 179 ALA A C 1
ATOM 1374 O O . ALA A 1 179 ? 10.661 18.422 16.124 1.00 37.91 179 ALA A O 1
ATOM 1375 N N . PRO A 1 180 ? 11.350 16.867 14.654 1.00 40.66 180 PRO A N 1
ATOM 1376 C CA . PRO A 1 180 ? 11.095 17.685 13.471 1.00 40.66 180 PRO A CA 1
ATOM 1377 C C . PRO A 1 180 ? 9.644 17.533 12.977 1.00 40.66 180 PRO A C 1
ATOM 1379 O O . PRO A 1 180 ? 9.013 16.504 13.212 1.00 40.66 180 PRO A O 1
ATOM 1382 N N . ALA A 1 181 ? 9.172 18.558 12.259 1.00 41.22 181 ALA A N 1
ATOM 1383 C CA . ALA A 1 181 ? 7.913 18.793 11.520 1.00 41.22 181 ALA A CA 1
ATOM 1384 C C . ALA A 1 181 ? 6.853 17.675 11.322 1.00 41.22 181 ALA A C 1
ATOM 1386 O O . ALA A 1 181 ? 5.666 17.983 11.310 1.00 41.22 181 ALA A O 1
ATOM 1387 N N . ALA A 1 182 ? 7.186 16.385 11.207 1.00 39.31 182 ALA A N 1
ATOM 1388 C CA . ALA A 1 182 ? 6.151 15.334 11.199 1.00 39.31 182 ALA A CA 1
ATOM 1389 C C . ALA A 1 182 ? 5.429 15.224 12.557 1.00 39.31 182 ALA A C 1
ATOM 1391 O O . ALA A 1 182 ? 4.307 14.723 12.633 1.00 39.31 182 ALA A O 1
ATOM 1392 N N . SER A 1 183 ? 6.045 15.745 13.627 1.00 55.53 183 SER A N 1
ATOM 1393 C CA . SER A 1 183 ? 5.358 15.958 14.897 1.00 55.53 183 SER A CA 1
ATOM 1394 C C . SER A 1 183 ? 4.158 16.893 14.750 1.00 55.53 183 SER A C 1
ATOM 1396 O O . SER A 1 183 ? 3.158 16.641 15.409 1.00 55.53 183 SER A O 1
ATOM 1398 N N . SER A 1 184 ? 4.194 17.901 13.866 1.00 63.47 184 SER A N 1
ATOM 1399 C CA . SER A 1 184 ? 3.063 18.816 13.672 1.00 63.47 184 SER A CA 1
ATOM 1400 C C . SER A 1 184 ? 1.962 18.253 12.775 1.00 63.47 184 SER A C 1
ATOM 1402 O O . SER A 1 184 ? 0.799 18.486 13.080 1.00 63.47 184 SER A O 1
ATOM 1404 N N . GLU A 1 185 ? 2.278 17.486 11.724 1.00 70.62 185 GLU A N 1
ATOM 1405 C CA . GLU A 1 185 ? 1.241 16.909 10.842 1.00 70.62 185 GLU A CA 1
ATOM 1406 C C . GLU A 1 185 ? 0.412 15.845 11.571 1.00 70.62 185 GLU A C 1
ATOM 1408 O O . GLU A 1 185 ? -0.814 15.934 11.614 1.00 70.62 185 GLU A O 1
ATOM 1413 N N . PHE A 1 186 ? 1.070 14.888 12.233 1.00 76.25 186 PHE A N 1
ATOM 1414 C CA . PHE A 1 186 ? 0.372 13.870 13.017 1.00 76.25 186 PHE A CA 1
ATOM 1415 C C . PHE A 1 186 ? -0.424 14.491 14.178 1.00 76.25 186 PHE A C 1
ATOM 1417 O O . PHE A 1 186 ? -1.558 14.094 14.446 1.00 76.25 186 PHE A O 1
ATOM 1424 N N . GLN A 1 187 ? 0.131 15.509 14.851 1.00 75.62 187 GLN A N 1
ATOM 1425 C CA . GLN A 1 187 ? -0.606 16.258 15.875 1.00 75.62 187 GLN A CA 1
ATOM 1426 C C . GLN A 1 187 ? -1.823 16.979 15.295 1.00 75.62 187 GLN A C 1
ATOM 1428 O O . GLN A 1 187 ? -2.868 16.984 15.939 1.00 75.62 187 GLN A O 1
ATOM 1433 N N . GLN A 1 188 ? -1.712 17.562 14.099 1.00 77.56 188 GLN A N 1
ATOM 1434 C CA . GLN A 1 188 ? -2.837 18.207 13.431 1.00 77.56 188 GLN A CA 1
ATOM 1435 C C . GLN A 1 188 ? -3.929 17.188 13.092 1.00 77.56 188 GLN A C 1
ATOM 1437 O O . GLN A 1 188 ? -5.079 17.401 13.458 1.00 77.56 188 GLN A O 1
ATOM 1442 N N . GLN A 1 189 ? -3.570 16.034 12.524 1.00 79.44 189 GLN A N 1
ATOM 1443 C CA . GLN A 1 189 ? -4.527 14.960 12.232 1.00 79.44 189 GLN A CA 1
ATOM 1444 C C . GLN A 1 189 ? -5.240 14.455 13.496 1.00 79.44 189 GLN A C 1
ATOM 1446 O O . GLN A 1 189 ? -6.439 14.183 13.468 1.00 79.44 189 GLN A O 1
ATOM 1451 N N . LEU A 1 190 ? -4.534 14.366 14.630 1.00 78.44 190 LEU A N 1
ATOM 1452 C CA . LEU A 1 190 ? -5.155 14.024 15.912 1.00 78.44 190 LEU A CA 1
ATOM 1453 C C . LEU A 1 190 ? -6.068 15.128 16.462 1.00 78.44 190 LEU A C 1
ATOM 1455 O O . LEU A 1 190 ? -7.078 14.811 17.090 1.00 78.44 190 LEU A O 1
ATOM 1459 N N . LYS A 1 191 ? -5.744 16.406 16.234 1.00 77.69 191 LYS A N 1
ATOM 1460 C CA . LYS A 1 191 ? -6.632 17.532 16.567 1.00 77.69 191 LYS A CA 1
ATOM 1461 C C . LYS A 1 191 ? -7.896 17.507 15.704 1.00 77.69 191 LYS A C 1
ATOM 1463 O O . LYS A 1 191 ? -8.994 17.687 16.226 1.00 77.69 191 LYS A O 1
ATOM 1468 N N . ASP A 1 192 ? -7.768 17.191 14.418 1.00 76.06 192 ASP A N 1
ATOM 1469 C CA . ASP A 1 192 ? -8.898 17.121 13.487 1.00 76.06 192 ASP A CA 1
ATOM 1470 C C . ASP A 1 192 ? -9.901 16.017 13.877 1.00 76.06 192 ASP A C 1
ATOM 1472 O O . ASP A 1 192 ? -11.114 16.217 13.760 1.00 76.06 192 ASP A O 1
ATOM 1476 N N . LEU A 1 193 ? -9.429 14.897 14.453 1.00 75.69 193 LEU A N 1
ATOM 1477 C CA . LEU A 1 193 ? -10.301 13.845 15.005 1.00 75.69 193 LEU A CA 1
ATOM 1478 C C . LEU A 1 193 ? -11.269 14.360 16.081 1.00 75.69 193 LEU A C 1
ATOM 1480 O O . LEU A 1 193 ? -12.353 13.801 16.240 1.00 75.69 193 LEU A O 1
ATOM 1484 N N . GLN A 1 194 ? -10.918 15.417 16.820 1.00 65.25 194 GLN A N 1
ATOM 1485 C CA . GLN A 1 194 ? -11.788 15.966 17.867 1.00 65.25 194 GLN A CA 1
ATOM 1486 C C . GLN A 1 194 ? -13.071 16.587 17.298 1.00 65.25 194 GLN A C 1
ATOM 1488 O O . GLN A 1 194 ? -14.071 16.674 18.008 1.00 65.25 194 GLN A O 1
ATOM 1493 N N . SER A 1 195 ? -13.052 16.996 16.026 1.00 59.53 195 SER A N 1
ATOM 1494 C CA . SER A 1 195 ? -14.187 17.639 15.352 1.00 59.53 195 SER A CA 1
ATOM 1495 C C . SER A 1 195 ? -15.142 16.636 14.686 1.00 59.53 195 SER A C 1
ATOM 1497 O O . SER A 1 195 ? -16.246 17.015 14.296 1.00 59.53 195 SER A O 1
ATOM 1499 N N . GLY A 1 196 ? -14.737 15.365 14.548 1.00 58.28 196 GLY A N 1
ATOM 1500 C CA . GLY A 1 196 ? -15.462 14.335 13.801 1.00 58.28 196 GLY A CA 1
ATOM 1501 C C . GLY A 1 196 ? -15.901 13.156 14.668 1.00 58.28 196 GLY A C 1
ATOM 1502 O O . GLY A 1 196 ? -15.104 12.288 15.015 1.00 58.28 196 GLY A O 1
ATOM 1503 N N . ILE A 1 197 ? -17.196 13.080 14.971 1.00 60.53 197 ILE A N 1
ATOM 1504 C CA . ILE A 1 197 ? -17.818 11.883 15.552 1.00 60.53 197 ILE A CA 1
ATOM 1505 C C . ILE A 1 197 ? -17.905 10.846 14.412 1.00 60.53 197 ILE A C 1
ATOM 1507 O O . ILE A 1 197 ? -18.519 11.140 13.393 1.00 60.53 197 ILE A O 1
ATOM 1511 N N . ASP A 1 198 ? -17.271 9.676 14.560 1.00 80.69 198 ASP A N 1
ATOM 1512 C CA . ASP A 1 198 ? -17.210 8.533 13.611 1.00 80.69 198 ASP A CA 1
ATOM 1513 C C . ASP A 1 198 ? -15.933 8.387 12.746 1.00 80.69 198 ASP A C 1
ATOM 1515 O O . ASP A 1 198 ? -15.899 7.506 11.875 1.00 80.69 198 ASP A O 1
ATOM 1519 N N . ALA A 1 199 ? -14.876 9.167 12.998 1.00 88.12 199 ALA A N 1
ATOM 1520 C CA . ALA A 1 199 ? -13.577 9.025 12.328 1.00 88.12 199 ALA A CA 1
ATOM 1521 C C . ALA A 1 199 ? -12.486 8.452 13.253 1.00 88.12 199 ALA A C 1
ATOM 1523 O O . ALA A 1 199 ? -12.481 8.704 14.460 1.00 88.12 199 ALA A O 1
ATOM 1524 N N . ALA A 1 200 ? -11.547 7.699 12.676 1.00 91.19 200 ALA A N 1
ATOM 1525 C CA . ALA A 1 200 ? -10.343 7.231 13.352 1.00 91.19 200 ALA A CA 1
ATOM 1526 C C . ALA A 1 200 ? -9.094 7.360 12.474 1.00 91.19 200 ALA A C 1
ATOM 1528 O O . ALA A 1 200 ? -9.132 7.144 11.260 1.00 91.19 200 ALA A O 1
ATOM 1529 N N . LEU A 1 201 ? -7.971 7.647 13.124 1.00 92.56 201 LEU A N 1
ATOM 1530 C CA . LEU A 1 201 ? -6.639 7.626 12.534 1.00 92.56 201 LEU A CA 1
ATOM 1531 C C . LEU A 1 201 ? -5.943 6.329 12.936 1.00 92.56 201 LEU A C 1
ATOM 1533 O O . LEU A 1 201 ? -5.901 5.989 14.115 1.00 92.56 201 LEU A O 1
ATOM 1537 N N . VAL A 1 202 ? -5.394 5.601 11.973 1.00 94.94 202 VAL A N 1
ATOM 1538 C CA . VAL A 1 202 ? -4.719 4.325 12.206 1.00 94.94 202 VAL A CA 1
ATOM 1539 C C . VAL A 1 202 ? -3.271 4.452 11.773 1.00 94.94 202 VAL A C 1
ATOM 1541 O O . VAL A 1 202 ? -3.006 4.697 10.605 1.00 94.94 202 VAL A O 1
ATOM 1544 N N . VAL A 1 203 ? -2.333 4.258 12.691 1.00 95.62 203 VAL A N 1
ATOM 1545 C CA . VAL A 1 203 ? -0.897 4.215 12.409 1.00 95.62 203 VAL A CA 1
ATOM 1546 C C . VAL A 1 203 ? -0.474 2.767 12.218 1.00 95.62 203 VAL A C 1
ATOM 1548 O O . VAL A 1 203 ? -0.688 1.924 13.094 1.00 95.62 203 VAL A O 1
ATOM 1551 N N . PHE A 1 204 ? 0.133 2.471 11.074 1.00 97.62 204 PHE A N 1
ATOM 1552 C CA . PHE A 1 204 ? 0.547 1.124 10.719 1.00 97.62 204 PHE A CA 1
ATOM 1553 C C . PHE A 1 204 ? 1.912 1.116 10.035 1.00 97.62 204 PHE A C 1
ATOM 1555 O O . PHE A 1 204 ? 2.176 1.899 9.128 1.00 97.62 204 PHE A O 1
ATOM 1562 N N . CYS A 1 205 ? 2.754 0.162 10.424 1.00 97.81 205 CYS A N 1
ATOM 1563 C CA . CYS A 1 205 ? 3.978 -0.168 9.703 1.00 97.81 205 CYS A CA 1
ATOM 1564 C C . CYS A 1 205 ? 3.871 -1.617 9.219 1.00 97.81 205 CYS A C 1
ATOM 1566 O O . CYS A 1 205 ? 3.516 -2.488 10.016 1.00 97.81 205 CYS A O 1
ATOM 1568 N N . PRO A 1 206 ? 4.190 -1.933 7.960 1.00 97.69 206 PRO A N 1
ATOM 1569 C CA . PRO A 1 206 ? 4.220 -3.316 7.502 1.00 97.69 206 PRO A CA 1
ATOM 1570 C C . PRO A 1 206 ? 5.455 -4.059 8.058 1.00 97.69 206 PRO A C 1
ATOM 1572 O O . PRO A 1 206 ? 6.271 -3.491 8.791 1.00 97.69 206 PRO A O 1
ATOM 1575 N N . ARG A 1 207 ? 5.610 -5.354 7.746 1.00 96.88 207 ARG A N 1
ATOM 1576 C CA . ARG A 1 207 ? 6.733 -6.156 8.265 1.00 96.88 207 ARG A CA 1
ATOM 1577 C C . ARG A 1 207 ? 8.100 -5.538 7.954 1.00 96.88 207 ARG A C 1
ATOM 1579 O O . ARG A 1 207 ? 8.351 -5.020 6.861 1.00 96.88 207 ARG A O 1
ATOM 1586 N N . GLY A 1 208 ? 9.025 -5.673 8.897 1.00 94.88 208 GLY A N 1
ATOM 1587 C CA . GLY A 1 208 ? 10.393 -5.187 8.742 1.00 94.88 208 GLY A CA 1
ATOM 1588 C C . GLY A 1 208 ? 10.537 -3.667 8.850 1.00 94.88 208 GLY A C 1
ATOM 1589 O O . GLY A 1 208 ? 11.629 -3.180 8.574 1.00 94.88 208 GLY A O 1
ATOM 1590 N N . ILE A 1 209 ? 9.479 -2.941 9.230 1.00 94.88 209 ILE A N 1
ATOM 1591 C CA . ILE A 1 209 ? 9.463 -1.484 9.425 1.00 94.88 209 ILE A CA 1
ATOM 1592 C C . ILE A 1 209 ? 8.950 -1.167 10.835 1.00 94.88 209 ILE A C 1
ATOM 1594 O O . ILE A 1 209 ? 8.045 -1.834 11.346 1.00 94.88 209 ILE A O 1
ATOM 1598 N N . GLY A 1 210 ? 9.543 -0.157 11.469 1.00 93.50 210 GLY A N 1
ATOM 1599 C CA . GLY A 1 210 ? 9.101 0.406 12.739 1.00 93.50 210 GLY A CA 1
ATOM 1600 C C . GLY A 1 210 ? 9.014 -0.626 13.873 1.00 93.50 210 GLY A C 1
ATOM 1601 O O . GLY A 1 210 ? 10.014 -1.291 14.162 1.00 93.50 210 GLY A O 1
ATOM 1602 N N . PRO A 1 211 ? 7.841 -0.814 14.514 1.00 92.81 211 PRO A N 1
ATOM 1603 C CA . PRO A 1 211 ? 7.671 -1.768 15.611 1.00 92.81 211 PRO A CA 1
ATOM 1604 C C . PRO A 1 211 ? 7.785 -3.226 15.143 1.00 92.81 211 PRO A C 1
ATOM 1606 O O . PRO A 1 211 ? 7.942 -4.127 15.963 1.00 92.81 211 PRO A O 1
ATOM 1609 N N . HIS A 1 212 ? 7.721 -3.470 13.830 1.00 95.50 212 HIS A N 1
ATOM 1610 C CA . HIS A 1 212 ? 7.838 -4.793 13.218 1.00 95.50 212 HIS A CA 1
ATOM 1611 C C . HIS A 1 212 ? 9.199 -5.011 12.552 1.00 95.50 212 HIS A C 1
ATOM 1613 O O . HIS A 1 212 ? 9.352 -5.938 11.747 1.00 95.50 212 HIS A O 1
ATOM 1619 N N . ARG A 1 213 ? 10.191 -4.158 12.843 1.00 93.12 213 ARG A N 1
ATOM 1620 C CA . ARG A 1 213 ? 11.560 -4.340 12.363 1.00 93.12 213 ARG A CA 1
ATOM 1621 C C . ARG A 1 213 ? 12.109 -5.686 12.837 1.00 93.12 213 ARG A C 1
ATOM 1623 O O . ARG A 1 213 ? 11.934 -6.086 13.986 1.00 93.12 213 ARG A O 1
ATOM 1630 N N . TRP A 1 214 ? 12.804 -6.390 11.949 1.00 93.19 214 TRP A N 1
ATOM 1631 C CA . TRP A 1 214 ? 13.467 -7.632 12.325 1.00 93.19 214 TRP A CA 1
ATOM 1632 C C . TRP A 1 214 ? 14.613 -7.368 13.301 1.00 93.19 214 TRP A C 1
ATOM 1634 O O . TRP A 1 214 ? 15.316 -6.366 13.194 1.00 93.19 214 TRP A O 1
ATOM 1644 N N . VAL A 1 215 ? 14.846 -8.293 14.227 1.00 90.25 215 VAL A N 1
ATOM 1645 C CA . VAL A 1 215 ? 15.962 -8.194 15.173 1.00 90.25 215 VAL A CA 1
ATOM 1646 C C . VAL A 1 215 ? 17.291 -8.432 14.449 1.00 90.25 215 VAL A C 1
ATOM 1648 O O . VAL A 1 215 ? 17.462 -9.449 13.769 1.00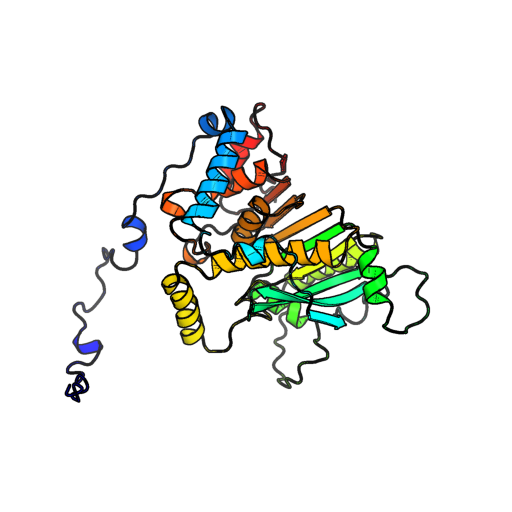 90.25 215 VAL A O 1
ATOM 1651 N N . GLY A 1 216 ? 18.246 -7.521 14.637 1.00 89.75 216 GLY A N 1
ATOM 1652 C CA . GLY A 1 216 ? 19.622 -7.653 14.159 1.00 89.75 216 GLY A CA 1
ATOM 1653 C C . GLY A 1 216 ? 20.181 -6.378 13.532 1.00 89.75 216 GLY A C 1
ATOM 1654 O O . GLY A 1 216 ? 19.455 -5.413 13.296 1.00 89.75 216 GLY A O 1
ATOM 1655 N N . ASP A 1 217 ? 21.483 -6.413 13.258 1.00 89.50 217 ASP A N 1
ATOM 1656 C CA . ASP A 1 217 ? 22.225 -5.346 12.587 1.00 89.50 217 ASP A CA 1
ATOM 1657 C C . ASP A 1 217 ? 21.854 -5.218 11.098 1.00 89.50 217 ASP A C 1
ATOM 1659 O O . ASP A 1 217 ? 21.117 -6.031 10.535 1.00 89.50 217 ASP A O 1
ATOM 1663 N N . GLU A 1 218 ? 22.390 -4.197 10.432 1.00 87.69 218 GLU A N 1
ATOM 1664 C CA . GLU A 1 218 ? 22.150 -3.942 9.008 1.00 87.69 218 GLU A CA 1
ATOM 1665 C C . GLU A 1 218 ? 22.492 -5.154 8.127 1.00 87.69 218 GLU A C 1
ATOM 1667 O O . GLU A 1 218 ? 21.735 -5.524 7.223 1.00 87.69 218 GLU A O 1
ATOM 1672 N N . ARG A 1 219 ? 23.584 -5.858 8.453 1.00 90.62 219 ARG A N 1
ATOM 1673 C CA . ARG A 1 219 ? 23.973 -7.093 7.768 1.00 90.62 219 ARG A CA 1
ATOM 1674 C C . ARG A 1 219 ? 22.884 -8.157 7.879 1.00 90.62 219 ARG A C 1
ATOM 1676 O O . ARG A 1 219 ? 22.591 -8.843 6.893 1.00 90.62 219 ARG A O 1
ATOM 1683 N N . LYS A 1 220 ? 22.269 -8.310 9.052 1.00 91.50 220 LYS A N 1
ATOM 1684 C CA . LYS A 1 220 ? 21.150 -9.229 9.253 1.00 91.50 220 LYS A CA 1
ATOM 1685 C C . LYS A 1 220 ? 19.916 -8.799 8.465 1.00 91.50 220 LYS A C 1
ATOM 1687 O O . LYS A 1 220 ? 19.293 -9.667 7.853 1.00 91.50 220 LYS A O 1
ATOM 1692 N N . GLN A 1 221 ? 19.599 -7.503 8.415 1.00 88.94 221 GLN A N 1
ATOM 1693 C CA . GLN A 1 221 ? 18.490 -6.985 7.600 1.00 88.94 221 GLN A CA 1
ATOM 1694 C C . GLN A 1 221 ? 18.677 -7.344 6.119 1.00 88.94 221 GLN A C 1
ATOM 1696 O O . GLN A 1 221 ? 17.762 -7.878 5.491 1.00 88.94 221 GLN A O 1
ATOM 1701 N N . ILE A 1 222 ? 19.889 -7.149 5.583 1.00 89.56 222 ILE A N 1
ATOM 1702 C CA . ILE A 1 222 ? 20.244 -7.527 4.205 1.00 89.56 222 ILE A CA 1
ATOM 1703 C C . ILE A 1 222 ? 20.038 -9.029 3.985 1.00 89.56 222 ILE A C 1
ATOM 1705 O O . ILE A 1 222 ? 19.420 -9.440 3.002 1.00 89.56 222 ILE A O 1
ATOM 1709 N N . GLN A 1 223 ? 20.519 -9.872 4.906 1.00 93.00 223 GLN A N 1
ATOM 1710 C CA . GLN A 1 223 ? 20.317 -11.321 4.807 1.00 93.00 223 GLN A CA 1
ATOM 1711 C C . GLN A 1 223 ? 18.836 -11.704 4.816 1.00 93.00 223 GLN A C 1
ATOM 1713 O O . GLN A 1 223 ? 18.453 -12.636 4.113 1.00 93.00 223 GLN A O 1
ATOM 1718 N N . ILE A 1 224 ? 18.008 -11.018 5.606 1.00 92.62 224 ILE A N 1
ATOM 1719 C CA . ILE A 1 224 ? 16.568 -11.273 5.652 1.00 92.62 224 ILE A CA 1
ATOM 1720 C C . ILE A 1 224 ? 15.911 -10.875 4.329 1.00 92.62 224 ILE A C 1
ATOM 1722 O O . ILE A 1 224 ? 15.205 -11.707 3.763 1.00 92.62 224 ILE A O 1
ATOM 1726 N N . ARG A 1 225 ? 16.200 -9.685 3.782 1.00 91.19 225 ARG A N 1
ATOM 1727 C CA . ARG A 1 225 ? 15.679 -9.261 2.466 1.00 91.19 225 ARG A CA 1
ATOM 1728 C C . ARG A 1 225 ? 16.024 -10.269 1.366 1.00 91.19 225 ARG A C 1
ATOM 1730 O O . ARG A 1 225 ? 15.137 -10.718 0.645 1.00 91.19 225 ARG A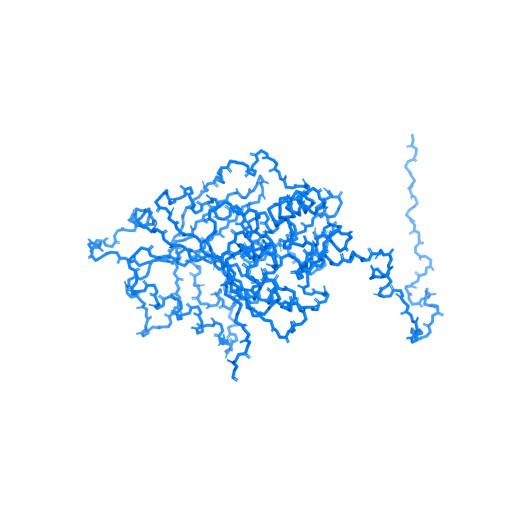 O 1
ATOM 1737 N N . ARG A 1 226 ? 17.272 -10.750 1.333 1.00 91.25 226 ARG A N 1
ATOM 1738 C CA . ARG A 1 226 ? 17.724 -11.781 0.376 1.00 91.25 226 ARG A CA 1
ATOM 1739 C C . ARG A 1 226 ? 16.993 -13.121 0.518 1.00 91.25 226 ARG A C 1
ATOM 1741 O O . ARG A 1 226 ? 16.824 -13.826 -0.471 1.00 91.25 226 ARG A O 1
ATOM 1748 N N . ARG A 1 227 ? 16.535 -13.495 1.720 1.00 94.25 227 ARG A N 1
ATOM 1749 C CA . ARG A 1 227 ? 15.784 -14.750 1.927 1.00 94.25 227 ARG A CA 1
ATOM 1750 C C . ARG A 1 227 ? 14.404 -14.730 1.278 1.00 94.25 227 ARG A C 1
ATOM 1752 O O . ARG A 1 227 ? 13.946 -15.795 0.882 1.00 94.25 227 ARG A O 1
ATOM 1759 N N . PHE A 1 228 ? 13.766 -13.566 1.144 1.00 95.06 228 PHE A N 1
ATOM 1760 C CA . PHE A 1 228 ? 12.492 -13.473 0.424 1.00 95.06 228 PHE A CA 1
ATOM 1761 C C . PHE A 1 228 ? 12.661 -13.892 -1.038 1.00 95.06 228 PHE A C 1
ATOM 1763 O O . PHE A 1 228 ? 11.880 -14.699 -1.540 1.00 95.06 228 PHE A O 1
ATOM 1770 N N . GLN A 1 229 ? 13.730 -13.430 -1.690 1.00 90.88 229 GLN A N 1
ATOM 1771 C CA . GLN A 1 229 ? 13.992 -13.742 -3.096 1.00 90.88 229 GLN A CA 1
ATOM 1772 C C . GLN A 1 229 ? 14.210 -15.250 -3.316 1.00 90.88 229 GLN A C 1
ATOM 1774 O O . GLN A 1 229 ? 13.741 -15.800 -4.309 1.00 90.88 229 GLN A O 1
ATOM 1779 N N . LEU A 1 230 ? 14.823 -15.950 -2.349 1.00 92.06 230 LEU A N 1
ATOM 1780 C CA . LEU A 1 230 ? 15.021 -17.408 -2.399 1.00 92.06 230 LEU A CA 1
ATOM 1781 C C . LEU A 1 230 ? 13.715 -18.216 -2.422 1.00 92.06 230 LEU A C 1
ATOM 1783 O O . LEU A 1 230 ? 13.716 -19.353 -2.886 1.00 92.06 230 LEU A O 1
ATOM 1787 N N . ILE A 1 231 ? 12.620 -17.649 -1.916 1.00 91.00 231 ILE A N 1
ATOM 1788 C CA . ILE A 1 231 ? 11.294 -18.284 -1.902 1.00 91.00 231 ILE A CA 1
ATOM 1789 C C . ILE A 1 231 ? 10.340 -17.662 -2.930 1.00 91.00 231 ILE A C 1
ATOM 1791 O O . ILE A 1 231 ? 9.131 -17.863 -2.848 1.00 91.00 231 I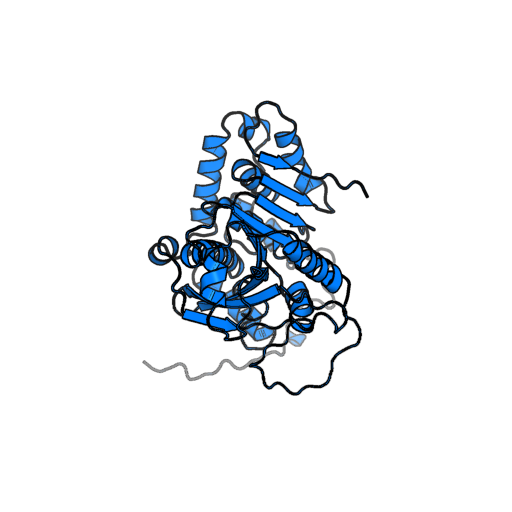LE A O 1
ATOM 1795 N N . GLY A 1 232 ? 10.868 -16.903 -3.896 1.00 91.88 232 GLY A N 1
ATOM 1796 C CA . GLY A 1 232 ? 10.063 -16.282 -4.949 1.00 91.88 232 GLY A CA 1
ATOM 1797 C C . GLY A 1 232 ? 9.187 -15.124 -4.461 1.00 91.88 232 GLY A C 1
ATOM 1798 O O . GLY A 1 232 ? 8.127 -14.881 -5.033 1.00 91.88 232 GLY A O 1
ATOM 1799 N N . ALA A 1 233 ? 9.616 -14.412 -3.416 1.00 94.56 233 ALA A N 1
ATOM 1800 C CA . ALA A 1 233 ? 8.958 -13.218 -2.891 1.00 94.56 233 ALA A CA 1
ATOM 1801 C C . ALA A 1 233 ? 9.944 -12.043 -2.779 1.00 94.56 233 ALA A C 1
ATOM 1803 O O . ALA A 1 233 ? 11.154 -12.205 -2.917 1.00 94.56 233 ALA A O 1
ATOM 1804 N N . THR A 1 234 ? 9.444 -10.856 -2.447 1.00 96.19 234 THR A N 1
ATOM 1805 C CA . THR A 1 234 ? 10.268 -9.759 -1.918 1.00 96.19 234 THR A CA 1
ATOM 1806 C C . THR A 1 234 ? 9.695 -9.266 -0.596 1.00 96.19 234 THR A C 1
ATOM 1808 O O . THR A 1 234 ? 8.518 -9.494 -0.293 1.00 96.19 234 THR A O 1
ATOM 1811 N N . ALA A 1 235 ? 10.526 -8.591 0.203 1.00 96.12 235 ALA A N 1
ATOM 1812 C CA . ALA A 1 235 ? 10.050 -7.932 1.414 1.00 96.12 235 ALA A CA 1
ATOM 1813 C C . ALA A 1 235 ? 8.932 -6.931 1.076 1.00 96.12 235 ALA A C 1
ATOM 1815 O O . ALA A 1 235 ? 7.874 -6.983 1.697 1.00 96.12 235 ALA A O 1
ATOM 1816 N N . ASP A 1 236 ? 9.120 -6.108 0.042 1.00 97.00 236 ASP A N 1
ATOM 1817 C CA . ASP A 1 236 ? 8.149 -5.098 -0.391 1.00 97.00 236 ASP A CA 1
ATOM 1818 C C . ASP A 1 236 ? 6.865 -5.696 -0.955 1.00 97.00 236 ASP A C 1
ATOM 1820 O O . ASP A 1 236 ? 5.776 -5.231 -0.622 1.00 97.00 236 ASP A O 1
ATOM 1824 N N . GLY A 1 237 ? 6.949 -6.800 -1.701 1.00 97.06 237 GLY A N 1
ATOM 1825 C CA . GLY A 1 237 ? 5.761 -7.534 -2.128 1.00 97.06 237 GLY A CA 1
ATOM 1826 C C . GLY A 1 237 ? 4.940 -8.033 -0.938 1.00 97.06 237 GLY A C 1
ATOM 1827 O O . GLY A 1 237 ? 3.714 -7.935 -0.942 1.00 97.06 237 GLY A O 1
ATOM 1828 N N . MET A 1 238 ? 5.593 -8.508 0.124 1.00 96.75 238 MET A N 1
ATOM 1829 C CA . MET A 1 238 ? 4.900 -8.935 1.344 1.00 96.75 238 MET A CA 1
ATOM 1830 C C . MET A 1 238 ? 4.445 -7.766 2.230 1.00 96.75 238 MET A C 1
ATOM 1832 O O . MET A 1 238 ? 3.461 -7.907 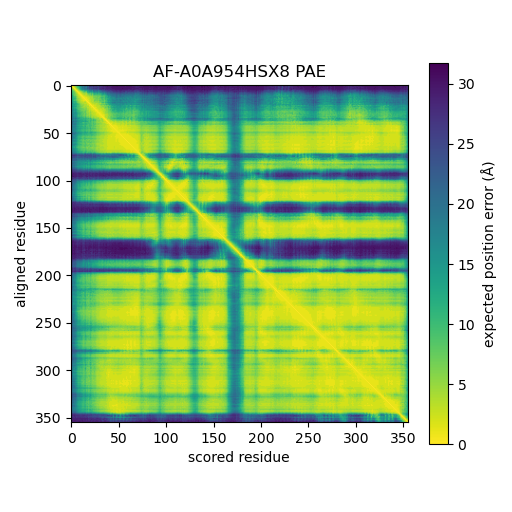2.954 1.00 96.75 238 MET A O 1
ATOM 1836 N N . ARG A 1 239 ? 5.086 -6.596 2.148 1.00 97.81 239 ARG A N 1
ATOM 1837 C CA . ARG A 1 239 ? 4.618 -5.370 2.815 1.00 97.81 239 ARG A CA 1
ATOM 1838 C C . ARG A 1 239 ? 3.323 -4.848 2.191 1.00 97.81 239 ARG A C 1
ATOM 1840 O O . ARG A 1 239 ? 2.412 -4.491 2.932 1.00 97.81 239 ARG A O 1
ATOM 1847 N N . VAL A 1 240 ? 3.180 -4.912 0.862 1.00 97.88 240 VAL A N 1
ATOM 1848 C CA . VAL A 1 240 ? 1.893 -4.646 0.185 1.00 97.88 240 VAL A CA 1
ATOM 1849 C C . VAL A 1 240 ? 0.810 -5.595 0.706 1.00 97.88 240 VAL A C 1
ATOM 1851 O O . VAL A 1 240 ? -0.297 -5.163 1.032 1.00 97.88 240 VAL A O 1
ATOM 1854 N N . PHE A 1 241 ? 1.136 -6.885 0.859 1.00 96.38 241 PHE A N 1
ATOM 1855 C CA . PHE A 1 241 ? 0.216 -7.846 1.468 1.00 96.38 241 PHE A CA 1
ATOM 1856 C C . PHE A 1 241 ? -0.174 -7.431 2.889 1.00 96.38 241 PHE A C 1
ATOM 1858 O O . PHE A 1 241 ? -1.359 -7.404 3.197 1.00 96.38 241 PHE A O 1
ATOM 1865 N N . ASP A 1 242 ? 0.777 -7.042 3.737 1.00 97.44 242 ASP A N 1
ATOM 1866 C CA . ASP A 1 242 ? 0.493 -6.609 5.109 1.00 97.44 242 ASP A CA 1
ATOM 1867 C C . ASP A 1 242 ? -0.455 -5.403 5.182 1.00 97.44 242 ASP A C 1
ATOM 1869 O O . ASP A 1 242 ? -1.341 -5.391 6.038 1.00 97.44 242 ASP A O 1
ATOM 1873 N N . ILE A 1 243 ? -0.341 -4.436 4.263 1.00 97.38 243 ILE A N 1
ATOM 1874 C CA . ILE A 1 243 ? -1.277 -3.300 4.168 1.00 97.38 243 ILE A CA 1
ATOM 1875 C C . ILE A 1 243 ? -2.691 -3.804 3.841 1.00 97.38 243 ILE A C 1
ATOM 1877 O O . ILE A 1 243 ? -3.656 -3.442 4.517 1.00 97.38 243 ILE A O 1
ATOM 1881 N N . LEU A 1 244 ? -2.832 -4.727 2.879 1.00 95.31 244 LEU A N 1
ATOM 1882 C CA . LEU A 1 244 ? -4.121 -5.373 2.581 1.00 95.31 244 LEU A CA 1
ATOM 1883 C C . LEU A 1 244 ? -4.689 -6.118 3.796 1.00 95.31 244 LEU A C 1
ATOM 1885 O O . LEU A 1 244 ? -5.909 -6.185 3.983 1.00 95.31 244 LEU A O 1
ATOM 1889 N N . ARG A 1 245 ? -3.818 -6.716 4.616 1.00 94.38 245 ARG A N 1
ATOM 1890 C CA . ARG A 1 245 ? -4.218 -7.392 5.853 1.00 94.38 245 ARG A CA 1
ATOM 1891 C C . ARG A 1 245 ? -4.689 -6.380 6.888 1.00 94.38 245 ARG A C 1
ATOM 1893 O O . ARG A 1 245 ? -5.767 -6.594 7.426 1.00 94.38 245 ARG A O 1
ATOM 1900 N N . ALA A 1 246 ? -3.990 -5.264 7.084 1.00 95.44 246 ALA A N 1
ATOM 1901 C CA . ALA A 1 246 ? -4.425 -4.191 7.979 1.00 95.44 246 ALA A CA 1
ATOM 1902 C C . ALA A 1 246 ? -5.827 -3.668 7.613 1.00 95.44 246 ALA A C 1
ATOM 1904 O O . ALA A 1 246 ? -6.712 -3.646 8.469 1.00 95.44 246 ALA A O 1
ATOM 1905 N N . VAL A 1 247 ? -6.079 -3.377 6.330 1.00 94.31 247 VAL A N 1
ATOM 1906 C CA . VAL A 1 247 ? -7.405 -2.953 5.829 1.00 94.31 247 VAL A CA 1
ATOM 1907 C C . VAL A 1 247 ? -8.495 -3.981 6.167 1.00 94.31 247 VAL A C 1
ATOM 1909 O O . VAL A 1 247 ? -9.563 -3.638 6.678 1.00 94.31 247 VAL A O 1
ATOM 1912 N N . ARG A 1 248 ? -8.231 -5.274 5.943 1.00 92.25 248 ARG A N 1
ATOM 1913 C CA . ARG A 1 248 ? -9.183 -6.347 6.289 1.00 92.25 248 ARG A CA 1
ATOM 1914 C C . ARG A 1 248 ? -9.378 -6.503 7.797 1.00 92.25 248 ARG A C 1
ATOM 1916 O O . ARG A 1 248 ? -10.495 -6.808 8.224 1.00 92.25 248 ARG A O 1
ATOM 1923 N N . THR A 1 249 ? -8.329 -6.308 8.596 1.00 92.25 249 THR A N 1
ATOM 1924 C CA . THR A 1 249 ? -8.426 -6.314 10.061 1.00 92.25 249 THR A CA 1
ATOM 1925 C C . THR A 1 249 ? -9.374 -5.211 10.523 1.00 92.25 249 THR A C 1
ATOM 1927 O O . THR A 1 249 ? -10.251 -5.498 11.333 1.00 92.25 249 THR A O 1
ATOM 1930 N N . LEU A 1 250 ? -9.277 -3.998 9.964 1.00 92.06 250 LEU A N 1
ATOM 1931 C CA . LEU A 1 250 ? -10.172 -2.885 10.306 1.00 92.06 250 LEU A CA 1
ATOM 1932 C C . LEU A 1 250 ? -11.638 -3.215 10.005 1.00 92.06 250 LEU A C 1
ATOM 1934 O O . LEU A 1 250 ? -12.480 -3.080 10.887 1.00 92.06 250 LEU A O 1
ATOM 1938 N N . HIS A 1 251 ? -11.939 -3.765 8.824 1.00 89.69 251 HIS A N 1
ATOM 1939 C CA . HIS A 1 251 ? -13.299 -4.223 8.507 1.00 89.69 251 HIS A CA 1
ATOM 1940 C C . HIS A 1 251 ? -13.815 -5.318 9.451 1.00 89.69 251 HIS A C 1
ATOM 1942 O O . HIS A 1 251 ? -15.014 -5.392 9.714 1.00 89.69 251 HIS A O 1
ATOM 1948 N N . THR A 1 252 ? -12.925 -6.182 9.943 1.00 89.25 252 THR A N 1
ATOM 1949 C CA . THR A 1 252 ? -13.288 -7.283 10.848 1.00 89.25 252 THR A CA 1
ATOM 1950 C C . THR A 1 252 ? -13.521 -6.783 12.271 1.00 89.25 252 THR A C 1
ATOM 1952 O O . THR A 1 252 ? -14.490 -7.181 12.913 1.00 89.25 252 THR A O 1
ATOM 1955 N N . ALA A 1 253 ? -12.646 -5.903 12.759 1.00 88.56 253 ALA A N 1
ATOM 1956 C CA . ALA A 1 253 ? -12.761 -5.283 14.074 1.00 88.56 253 ALA A CA 1
ATOM 1957 C C . ALA A 1 253 ? -13.950 -4.310 14.141 1.00 88.56 253 ALA A C 1
ATOM 1959 O O . ALA A 1 253 ? -14.617 -4.222 15.172 1.00 88.56 253 ALA A O 1
ATOM 1960 N N . CYS A 1 254 ? -14.245 -3.633 13.025 1.00 88.62 254 CYS A N 1
ATOM 1961 C CA . CYS A 1 254 ? -15.243 -2.572 12.922 1.00 88.62 254 CYS A CA 1
ATOM 1962 C C . CYS A 1 254 ? -16.228 -2.868 11.771 1.00 88.62 254 CYS A C 1
ATOM 1964 O O . CYS A 1 254 ? -16.091 -2.317 10.674 1.00 88.62 254 CYS A O 1
ATOM 1966 N N . PRO A 1 255 ? -17.255 -3.715 11.983 1.00 85.75 255 PRO A N 1
ATOM 1967 C CA . PRO A 1 255 ? -18.189 -4.109 10.921 1.00 85.75 255 PRO A CA 1
ATOM 1968 C C . PRO A 1 255 ? -18.970 -2.946 10.286 1.00 85.75 255 PRO A C 1
ATOM 1970 O O . PRO A 1 255 ? -19.417 -3.063 9.148 1.00 85.75 255 PRO A O 1
ATOM 1973 N N . ASN A 1 256 ? -19.109 -1.823 11.001 1.00 87.00 256 ASN A N 1
ATOM 1974 C CA . ASN A 1 256 ? -19.788 -0.610 10.532 1.00 87.00 256 ASN A CA 1
ATOM 1975 C C . ASN A 1 256 ? -18.906 0.298 9.658 1.00 87.00 256 ASN A C 1
ATOM 1977 O O . ASN A 1 256 ? -19.352 1.378 9.274 1.00 87.00 256 ASN A O 1
ATOM 1981 N N . THR A 1 257 ? -17.675 -0.119 9.339 1.00 89.81 257 THR A N 1
ATOM 1982 C CA . THR A 1 257 ? -16.766 0.642 8.475 1.00 89.81 257 THR A CA 1
ATOM 1983 C C . THR A 1 257 ? -17.409 0.913 7.116 1.00 89.81 257 THR A C 1
ATOM 1985 O O . THR A 1 257 ? -17.716 -0.016 6.364 1.00 89.81 257 THR A O 1
ATOM 1988 N N . GLN A 1 258 ? -17.574 2.192 6.790 1.00 89.69 258 GLN A N 1
ATOM 1989 C CA . GLN A 1 258 ? -18.118 2.671 5.521 1.00 89.69 258 GLN A CA 1
ATOM 1990 C C . GLN A 1 258 ? -17.019 3.119 4.561 1.00 89.69 258 GLN A C 1
ATOM 1992 O O . GLN A 1 258 ? -17.158 2.930 3.353 1.00 89.69 258 GLN A O 1
ATOM 1997 N N . ASN A 1 259 ? -15.950 3.713 5.095 1.00 90.00 259 ASN A N 1
ATOM 1998 C CA . ASN A 1 259 ? -14.860 4.271 4.309 1.00 90.00 259 ASN A CA 1
ATOM 1999 C C . ASN A 1 259 ? -13.503 3.942 4.947 1.00 90.00 259 ASN A C 1
ATOM 2001 O O . ASN A 1 259 ? -13.323 4.130 6.153 1.00 90.00 259 ASN A O 1
ATOM 2005 N N . ILE A 1 260 ? -12.562 3.483 4.122 1.00 94.25 260 ILE A N 1
ATOM 2006 C CA . ILE A 1 260 ? -11.141 3.428 4.458 1.00 94.25 260 ILE A CA 1
ATOM 2007 C C . ILE A 1 260 ? -10.374 4.232 3.408 1.00 94.25 260 ILE A C 1
ATOM 2009 O O . ILE A 1 260 ? -10.437 3.937 2.209 1.00 94.25 260 ILE A O 1
ATOM 2013 N N . SER A 1 261 ? -9.619 5.209 3.891 1.00 95.00 261 SER A N 1
ATOM 2014 C CA . SER A 1 261 ? -8.654 5.987 3.126 1.00 95.00 261 SER A CA 1
ATOM 2015 C C . SER A 1 261 ? -7.245 5.568 3.530 1.00 95.00 261 SER A C 1
ATOM 2017 O O . SER A 1 261 ? -6.972 5.353 4.712 1.00 95.00 261 SER A O 1
ATOM 2019 N N . LEU A 1 262 ? -6.349 5.427 2.559 1.00 97.00 262 LEU A N 1
ATOM 2020 C CA . LEU A 1 262 ? -4.936 5.142 2.804 1.00 97.00 262 LEU A CA 1
ATOM 2021 C C . LEU A 1 262 ? -4.126 6.431 2.683 1.00 97.00 262 LEU A C 1
ATOM 2023 O O . LEU A 1 262 ? -4.407 7.238 1.803 1.00 97.00 262 LEU A O 1
ATOM 2027 N N . SER A 1 263 ? -3.117 6.617 3.527 1.00 95.50 263 SER A N 1
ATOM 2028 C CA . SER A 1 263 ? -2.170 7.722 3.396 1.00 95.50 263 SER A CA 1
ATOM 2029 C C . SER A 1 263 ? -0.752 7.231 3.628 1.00 95.50 263 SER A C 1
ATOM 2031 O O . SER A 1 263 ? -0.512 6.476 4.569 1.00 95.50 263 SER A O 1
ATOM 2033 N N . ALA A 1 264 ? 0.184 7.684 2.809 1.00 95.25 264 ALA A N 1
ATOM 2034 C CA . ALA A 1 264 ? 1.606 7.434 2.987 1.00 95.25 264 ALA A CA 1
ATOM 2035 C C . ALA A 1 264 ? 2.423 8.654 2.542 1.00 95.25 264 ALA A C 1
ATOM 2037 O O . ALA A 1 264 ? 1.863 9.631 2.035 1.00 95.25 264 ALA A O 1
ATOM 2038 N N . SER A 1 265 ? 3.726 8.606 2.816 1.00 91.44 265 SER A N 1
ATOM 2039 C CA . SER A 1 265 ? 4.710 9.496 2.201 1.00 91.44 265 SER A CA 1
ATOM 2040 C C . SER A 1 265 ? 6.050 8.765 2.047 1.00 91.44 265 SER A C 1
ATOM 2042 O O . SER A 1 265 ? 6.328 7.819 2.801 1.00 91.44 265 SER A O 1
ATOM 2044 N N . GLY A 1 266 ? 6.860 9.169 1.066 1.00 90.50 266 GLY A N 1
ATOM 2045 C CA . GLY A 1 266 ? 8.207 8.648 0.834 1.00 90.50 266 GLY A CA 1
ATOM 2046 C C . GLY A 1 266 ? 8.212 7.170 0.434 1.00 90.50 266 GLY A C 1
ATOM 2047 O O . GLY A 1 266 ? 7.425 6.716 -0.398 1.00 90.50 266 GLY A O 1
ATOM 2048 N N . THR A 1 267 ? 9.073 6.361 1.060 1.00 92.44 267 THR A N 1
ATOM 2049 C CA . THR A 1 267 ? 9.272 4.944 0.670 1.00 92.44 267 THR A CA 1
ATOM 2050 C C . THR A 1 267 ? 8.035 4.047 0.849 1.00 92.44 267 THR A C 1
ATOM 2052 O O . THR A 1 267 ? 7.987 2.935 0.317 1.00 92.44 267 THR A O 1
ATOM 2055 N N . SER A 1 268 ? 7.004 4.512 1.566 1.00 95.62 268 SER A N 1
ATOM 2056 C CA . SER A 1 268 ? 5.731 3.790 1.717 1.00 95.62 268 SER A CA 1
ATOM 2057 C C . SER A 1 268 ? 4.690 4.118 0.639 1.00 95.62 268 SER A C 1
ATOM 2059 O O . SER A 1 268 ? 3.671 3.423 0.564 1.00 95.62 268 SER A O 1
ATOM 2061 N N . ASP A 1 269 ? 4.918 5.118 -0.215 1.00 95.19 269 ASP A N 1
ATOM 2062 C CA . ASP A 1 269 ? 3.920 5.586 -1.184 1.00 95.19 269 ASP A CA 1
ATOM 2063 C C . ASP A 1 269 ? 3.582 4.541 -2.237 1.00 95.19 269 ASP A C 1
ATOM 2065 O O . ASP A 1 269 ? 2.421 4.145 -2.384 1.00 95.19 269 ASP A O 1
ATOM 2069 N N . TRP A 1 270 ? 4.596 4.008 -2.918 1.00 96.81 270 TRP A N 1
ATOM 2070 C CA . TRP A 1 270 ? 4.385 2.980 -3.934 1.00 96.81 270 TRP A CA 1
ATOM 2071 C C . TRP A 1 270 ? 3.807 1.688 -3.351 1.00 96.81 270 TRP A C 1
ATOM 2073 O O . TRP A 1 270 ? 2.963 1.049 -3.985 1.00 96.81 270 TRP A O 1
ATOM 2083 N N . LEU A 1 271 ? 4.188 1.325 -2.120 1.00 97.75 271 LEU A N 1
ATOM 2084 C CA . LEU A 1 271 ? 3.596 0.190 -1.404 1.00 97.75 271 LEU A CA 1
ATOM 2085 C C . LEU A 1 271 ? 2.096 0.408 -1.164 1.00 97.75 271 LEU A C 1
ATOM 2087 O O . LEU A 1 271 ? 1.289 -0.508 -1.340 1.00 97.75 271 LEU A O 1
ATOM 2091 N N . THR A 1 272 ? 1.725 1.630 -0.787 1.00 97.69 272 THR A N 1
ATOM 2092 C CA . THR A 1 272 ? 0.350 2.015 -0.465 1.00 97.69 272 THR A CA 1
ATOM 2093 C C . THR A 1 272 ? -0.515 2.134 -1.718 1.00 97.69 272 THR A C 1
ATOM 2095 O O . THR A 1 272 ? -1.636 1.621 -1.725 1.00 97.69 272 THR A O 1
ATOM 2098 N N . LEU A 1 273 ? 0.014 2.696 -2.812 1.00 96.25 273 LEU A N 1
ATOM 2099 C CA . LEU A 1 273 ? -0.643 2.695 -4.125 1.00 96.25 273 LEU A CA 1
ATOM 2100 C C . LEU A 1 273 ? -0.876 1.272 -4.637 1.00 96.25 273 LEU A C 1
ATOM 2102 O O . LEU A 1 273 ? -1.992 0.932 -5.037 1.00 96.25 273 LEU A O 1
ATOM 2106 N N . ALA A 1 274 ? 0.146 0.412 -4.576 1.00 97.44 274 ALA A N 1
ATOM 2107 C CA . ALA A 1 274 ? -0.003 -0.989 -4.952 1.00 97.44 274 ALA A CA 1
ATOM 2108 C C . ALA A 1 274 ? -1.067 -1.683 -4.093 1.00 97.44 274 ALA A C 1
ATOM 2110 O O . ALA A 1 274 ? -1.913 -2.397 -4.627 1.00 97.44 274 ALA A O 1
ATOM 2111 N N . ALA A 1 275 ? -1.087 -1.444 -2.779 1.00 97.12 275 ALA A N 1
ATOM 2112 C CA . ALA A 1 275 ? -2.118 -1.996 -1.907 1.00 97.12 275 ALA A CA 1
ATOM 2113 C C . ALA A 1 275 ? -3.519 -1.492 -2.292 1.00 97.12 275 ALA A C 1
ATOM 2115 O O . ALA A 1 275 ? -4.438 -2.304 -2.390 1.00 97.12 275 ALA A O 1
ATOM 2116 N N . ALA A 1 276 ? -3.690 -0.200 -2.587 1.00 95.12 276 ALA A N 1
ATOM 2117 C CA . ALA A 1 276 ? -4.973 0.379 -2.994 1.00 95.12 276 ALA A CA 1
ATOM 2118 C C . ALA A 1 276 ? -5.564 -0.300 -4.245 1.00 95.12 276 ALA A C 1
ATOM 2120 O O . ALA A 1 276 ? -6.770 -0.535 -4.309 1.00 95.12 276 ALA A O 1
ATOM 2121 N N . VAL A 1 277 ? -4.717 -0.704 -5.200 1.00 94.94 277 VAL A N 1
ATOM 2122 C CA . VAL A 1 277 ? -5.136 -1.432 -6.413 1.00 94.94 277 VAL A CA 1
ATOM 2123 C C . VAL A 1 277 ? -5.785 -2.788 -6.093 1.00 94.94 277 VAL A C 1
ATOM 2125 O O . VAL A 1 277 ? -6.713 -3.207 -6.791 1.00 94.94 277 VAL A O 1
ATOM 2128 N N . PHE A 1 278 ? -5.321 -3.479 -5.047 1.00 93.50 278 PHE A N 1
ATOM 2129 C CA . PHE A 1 278 ? -5.812 -4.808 -4.648 1.00 93.50 278 PHE A CA 1
ATOM 2130 C C . PHE A 1 278 ? -6.793 -4.783 -3.468 1.00 93.50 278 PHE A C 1
ATOM 2132 O O . PHE A 1 278 ? -7.426 -5.804 -3.174 1.00 93.50 278 PHE A O 1
ATOM 2139 N N . ALA A 1 279 ? -6.904 -3.658 -2.764 1.00 87.75 279 ALA A N 1
ATOM 2140 C CA . ALA A 1 279 ? -7.691 -3.558 -1.549 1.00 87.75 279 ALA A CA 1
ATOM 2141 C C . ALA A 1 279 ? -9.196 -3.565 -1.857 1.00 87.75 279 ALA A C 1
ATOM 2143 O O . ALA A 1 279 ? -9.686 -2.746 -2.636 1.00 87.75 279 ALA A O 1
ATOM 2144 N N . PRO A 1 280 ? -9.982 -4.452 -1.222 1.00 72.62 280 PRO A N 1
ATOM 2145 C CA . PRO A 1 280 ? -11.426 -4.312 -1.263 1.00 72.62 280 PRO A CA 1
ATOM 2146 C C . PRO A 1 280 ? -11.828 -3.078 -0.446 1.00 72.62 280 PRO A C 1
ATOM 2148 O O . PRO A 1 280 ? -11.386 -2.930 0.688 1.00 72.62 280 PRO A O 1
ATOM 2151 N N . LYS A 1 281 ? -12.724 -2.247 -0.992 1.00 80.44 281 LYS A N 1
ATOM 2152 C CA . LYS A 1 281 ? -13.386 -1.144 -0.265 1.00 80.44 281 LYS A CA 1
ATOM 2153 C C . LYS A 1 281 ? -12.443 -0.061 0.297 1.00 80.44 281 LYS A C 1
ATOM 2155 O O . LYS A 1 281 ? -12.746 0.527 1.329 1.00 80.44 281 LYS A O 1
ATOM 2160 N N . VAL A 1 282 ? -11.342 0.231 -0.396 1.00 89.25 282 VAL A N 1
ATOM 2161 C CA . VAL A 1 282 ? -10.587 1.479 -0.195 1.00 89.25 282 VAL A CA 1
ATOM 2162 C C . VAL A 1 282 ? -11.174 2.549 -1.109 1.00 89.25 282 VAL A C 1
ATOM 2164 O O . VAL A 1 282 ? -11.302 2.335 -2.317 1.00 89.25 282 VAL A O 1
ATOM 2167 N N . ASN A 1 283 ? -11.579 3.681 -0.538 1.00 89.00 283 ASN A N 1
ATOM 2168 C CA . ASN A 1 283 ? -12.250 4.739 -1.293 1.00 89.00 283 ASN A CA 1
ATOM 2169 C C . ASN A 1 283 ? -11.250 5.731 -1.876 1.00 89.00 283 ASN A C 1
ATOM 2171 O O . ASN A 1 283 ? -11.440 6.188 -3.007 1.00 89.00 283 ASN A O 1
ATOM 2175 N N . SER A 1 284 ? -10.208 6.054 -1.109 1.00 93.44 284 SER A N 1
ATOM 2176 C CA . SER A 1 284 ? -9.165 6.973 -1.538 1.00 93.44 284 SER A CA 1
ATOM 2177 C C . SER A 1 284 ? -7.783 6.597 -1.023 1.00 93.44 284 SER A C 1
ATOM 2179 O O . SER A 1 284 ? -7.641 5.900 -0.016 1.00 93.44 284 SER A O 1
ATOM 2181 N N . VAL A 1 285 ? -6.764 7.082 -1.721 1.00 95.25 285 VAL A N 1
ATOM 2182 C CA . VAL A 1 285 ? -5.364 6.992 -1.320 1.00 95.25 285 VAL A CA 1
ATOM 2183 C C . VAL A 1 285 ? -4.696 8.349 -1.506 1.00 95.25 285 VAL A C 1
ATOM 2185 O O . VAL A 1 285 ? -4.883 8.994 -2.536 1.00 95.25 285 VAL A O 1
ATOM 2188 N N . THR A 1 286 ? -3.937 8.772 -0.502 1.00 94.75 286 THR A N 1
ATOM 2189 C CA . THR A 1 286 ? -3.123 9.987 -0.513 1.00 94.75 286 THR A CA 1
ATOM 2190 C C . THR A 1 286 ? -1.655 9.595 -0.393 1.00 94.75 286 THR A C 1
ATOM 2192 O O . THR A 1 286 ? -1.268 8.942 0.571 1.00 94.75 286 THR A O 1
ATOM 2195 N N . VAL A 1 287 ? -0.841 9.969 -1.370 1.00 93.25 287 VAL A N 1
ATOM 2196 C CA . VAL A 1 287 ? 0.609 9.744 -1.367 1.00 93.25 287 VAL A CA 1
ATOM 2197 C C . VAL A 1 287 ? 1.312 11.072 -1.562 1.00 93.25 287 VAL A C 1
ATOM 2199 O O . VAL A 1 287 ? 0.919 11.857 -2.428 1.00 93.25 287 VAL A O 1
ATOM 2202 N N . ARG A 1 288 ? 2.292 11.356 -0.712 1.00 88.00 288 ARG A N 1
ATOM 2203 C CA . ARG A 1 288 ? 3.006 12.632 -0.712 1.00 88.00 288 ARG A CA 1
ATOM 2204 C C . ARG A 1 288 ? 4.487 12.337 -0.825 1.00 88.00 288 ARG A C 1
ATOM 2206 O O . ARG A 1 288 ? 5.029 11.751 0.107 1.00 88.00 288 ARG A O 1
ATOM 2213 N N . ASP A 1 289 ? 5.121 12.821 -1.886 1.00 86.31 289 ASP A N 1
ATOM 2214 C CA . ASP A 1 289 ? 6.530 12.551 -2.196 1.00 86.31 289 ASP A CA 1
ATOM 2215 C C . ASP A 1 289 ? 6.755 11.139 -2.759 1.00 86.31 289 ASP A C 1
ATOM 2217 O O . ASP A 1 289 ? 7.441 10.306 -2.165 1.00 86.31 289 ASP A O 1
ATOM 2221 N N . LEU A 1 290 ? 6.151 10.871 -3.927 1.00 90.25 290 LEU A N 1
ATOM 2222 C CA . LEU A 1 290 ? 6.418 9.646 -4.681 1.00 90.25 290 LEU A CA 1
ATOM 2223 C C . LEU A 1 290 ? 7.899 9.601 -5.086 1.00 90.25 290 LEU A C 1
ATOM 2225 O O . LEU A 1 290 ? 8.299 10.398 -5.945 1.00 90.25 290 LEU A O 1
ATOM 2229 N N . PRO A 1 291 ? 8.693 8.657 -4.543 1.00 90.88 291 PRO A N 1
ATOM 2230 C CA . PRO A 1 291 ? 10.114 8.607 -4.827 1.00 90.88 291 PRO A CA 1
ATOM 2231 C C . PRO A 1 291 ? 10.356 8.152 -6.264 1.00 90.88 291 PRO A C 1
ATOM 2233 O O . PRO A 1 291 ? 9.642 7.289 -6.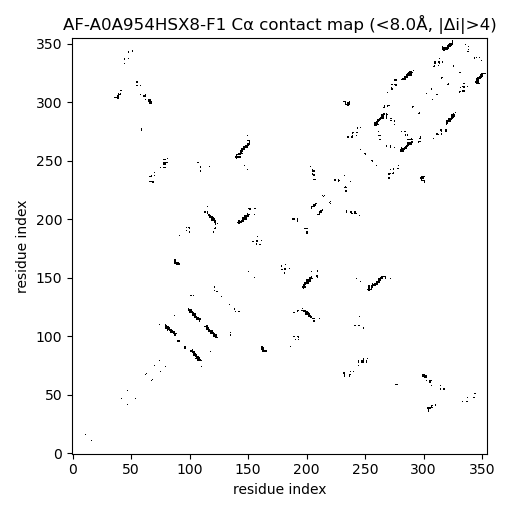792 1.00 90.88 291 PRO A O 1
ATOM 2236 N N . THR A 1 292 ? 11.392 8.719 -6.874 1.00 90.19 292 THR A N 1
ATOM 2237 C CA . THR A 1 292 ? 11.831 8.410 -8.244 1.00 90.19 292 THR A CA 1
ATOM 2238 C C . THR A 1 292 ? 13.218 7.774 -8.272 1.00 90.19 292 THR A C 1
ATOM 2240 O O . THR A 1 292 ? 13.581 7.109 -9.243 1.00 90.19 292 THR A O 1
ATOM 2243 N N . GLU A 1 293 ? 13.981 7.940 -7.189 1.00 89.00 293 GLU A N 1
ATOM 2244 C CA . GLU A 1 293 ? 15.315 7.377 -7.033 1.00 89.00 293 GLU A CA 1
ATOM 2245 C C . GLU A 1 293 ? 15.246 5.859 -6.857 1.00 89.00 293 GLU A C 1
ATOM 2247 O O . GLU A 1 293 ? 14.459 5.323 -6.074 1.00 89.00 293 GLU A O 1
ATOM 2252 N N . ARG A 1 294 ? 16.100 5.151 -7.598 1.00 84.94 294 ARG A N 1
ATOM 2253 C CA . ARG A 1 294 ? 16.088 3.689 -7.716 1.00 84.94 294 ARG A CA 1
ATOM 2254 C C . ARG A 1 294 ? 16.150 2.961 -6.372 1.00 84.94 294 ARG A C 1
ATOM 2256 O O . ARG A 1 294 ? 15.475 1.953 -6.193 1.00 84.94 294 ARG A O 1
ATOM 2263 N N . ASP A 1 295 ? 16.974 3.443 -5.453 1.00 86.19 295 ASP A N 1
ATOM 2264 C CA . ASP A 1 295 ? 17.181 2.860 -4.124 1.00 86.19 295 ASP A CA 1
ATOM 2265 C C . ASP A 1 295 ? 16.003 3.097 -3.165 1.00 86.19 295 ASP A C 1
ATOM 2267 O O . ASP A 1 295 ? 15.888 2.411 -2.146 1.00 86.19 295 ASP A O 1
ATOM 2271 N N . GLN A 1 296 ? 15.115 4.030 -3.510 1.00 89.38 296 GLN A N 1
ATOM 2272 C CA . GLN A 1 296 ? 13.889 4.346 -2.781 1.00 89.38 296 GLN A CA 1
ATOM 2273 C C . GLN A 1 296 ? 12.645 3.679 -3.392 1.00 89.38 296 GLN A C 1
ATOM 2275 O O . GLN A 1 296 ? 11.597 3.622 -2.740 1.00 89.38 296 GLN A O 1
ATOM 2280 N N . LEU A 1 297 ? 12.743 3.153 -4.620 1.00 92.75 297 LEU A N 1
ATOM 2281 C CA . LEU A 1 297 ? 11.677 2.381 -5.257 1.00 92.75 297 LEU A CA 1
ATOM 2282 C C . LEU A 1 297 ? 11.535 0.991 -4.610 1.00 92.75 297 LEU A C 1
ATOM 2284 O O . LEU A 1 297 ? 12.526 0.369 -4.222 1.00 92.75 297 LEU A O 1
ATOM 2288 N N . PRO A 1 298 ? 10.306 0.454 -4.505 1.00 94.81 298 PRO A N 1
ATOM 2289 C CA . PRO A 1 298 ? 10.094 -0.866 -3.930 1.00 94.81 298 PRO A CA 1
ATOM 2290 C C . PRO A 1 298 ? 10.653 -1.981 -4.821 1.00 94.81 298 PRO A C 1
ATOM 2292 O O . PRO A 1 298 ? 10.444 -2.012 -6.035 1.00 94.81 298 PRO A O 1
ATOM 2295 N N . GLU A 1 299 ? 11.265 -2.984 -4.195 1.00 92.25 299 GLU A N 1
ATOM 2296 C CA . GLU A 1 299 ? 11.752 -4.170 -4.895 1.00 92.25 299 GLU A CA 1
ATOM 2297 C C . GLU A 1 299 ? 10.585 -5.134 -5.167 1.00 92.25 299 GLU A C 1
ATOM 2299 O O . GLU A 1 299 ? 10.161 -5.894 -4.288 1.00 92.25 299 GLU A O 1
ATOM 2304 N N . TRP A 1 300 ? 10.064 -5.170 -6.395 1.00 94.88 300 TRP A N 1
ATOM 2305 C CA . TRP A 1 300 ? 9.039 -6.136 -6.812 1.00 94.88 300 TRP A CA 1
ATOM 2306 C C . TRP A 1 300 ? 9.532 -7.049 -7.933 1.00 94.88 300 TRP A C 1
ATOM 2308 O O . TRP A 1 300 ? 10.092 -6.605 -8.933 1.00 94.88 300 TRP A O 1
ATOM 2318 N N . LEU A 1 301 ? 9.277 -8.356 -7.799 1.00 93.44 301 LEU A N 1
ATOM 2319 C CA . LEU A 1 301 ? 9.705 -9.333 -8.801 1.00 93.44 301 LEU A CA 1
ATOM 2320 C C . LEU A 1 301 ? 9.113 -9.009 -10.178 1.00 93.44 301 LEU A C 1
ATOM 2322 O O . LEU A 1 301 ? 7.906 -8.838 -10.321 1.00 93.44 301 LEU A O 1
ATOM 2326 N N . ASN A 1 302 ? 9.968 -8.988 -11.201 1.00 93.12 302 ASN A N 1
ATOM 2327 C CA . ASN A 1 302 ? 9.614 -8.774 -12.608 1.00 93.12 302 ASN A CA 1
ATOM 2328 C C . ASN A 1 302 ? 8.908 -7.450 -12.948 1.00 93.12 302 ASN A C 1
ATOM 2330 O O . ASN A 1 302 ? 8.501 -7.326 -14.100 1.00 93.12 302 ASN A O 1
ATOM 2334 N N . PHE A 1 303 ? 8.732 -6.503 -12.020 1.00 94.62 303 PHE A N 1
ATOM 2335 C CA . PHE A 1 303 ? 7.852 -5.344 -12.225 1.00 94.62 303 PHE A CA 1
ATOM 2336 C C . PHE A 1 303 ? 8.208 -4.552 -13.488 1.00 94.62 303 PHE A C 1
ATOM 2338 O O . PHE A 1 303 ? 7.409 -4.527 -14.419 1.00 94.62 303 PHE A O 1
ATOM 2345 N N . ASP A 1 304 ? 9.451 -4.096 -13.587 1.00 92.38 304 ASP A N 1
ATOM 2346 C CA . ASP A 1 304 ? 10.029 -3.361 -14.722 1.00 92.38 304 ASP A CA 1
ATOM 2347 C C . ASP A 1 304 ? 9.918 -4.072 -16.085 1.00 92.38 304 ASP A C 1
ATOM 2349 O O . ASP A 1 304 ? 9.960 -3.457 -17.149 1.00 92.38 304 ASP A O 1
ATOM 2353 N N . ARG A 1 305 ? 9.736 -5.399 -16.080 1.00 92.75 305 ARG A N 1
ATOM 2354 C CA . ARG A 1 305 ? 9.571 -6.208 -17.302 1.00 92.75 305 ARG A CA 1
ATOM 2355 C C . ARG A 1 305 ? 8.143 -6.212 -17.825 1.00 92.75 305 ARG A C 1
ATOM 2357 O O . ARG A 1 305 ? 7.903 -6.656 -18.948 1.00 92.75 305 ARG A O 1
ATOM 2364 N N . ILE A 1 306 ? 7.182 -5.854 -16.978 1.00 94.31 306 ILE A N 1
ATOM 2365 C CA . ILE A 1 306 ? 5.756 -6.025 -17.260 1.00 94.31 306 ILE A CA 1
ATOM 2366 C C . ILE A 1 306 ? 4.932 -4.766 -17.027 1.00 94.31 306 ILE A C 1
ATOM 2368 O O . ILE A 1 306 ? 3.816 -4.703 -17.539 1.00 94.31 306 ILE A O 1
ATOM 2372 N N . PHE A 1 307 ? 5.414 -3.812 -16.238 1.00 95.50 307 PHE A N 1
ATOM 2373 C CA . PHE A 1 307 ? 4.701 -2.595 -15.897 1.00 95.50 307 PHE A CA 1
ATOM 2374 C C . PHE A 1 307 ? 5.644 -1.466 -15.481 1.00 95.50 307 PHE A C 1
ATOM 2376 O O . PHE A 1 307 ? 6.836 -1.685 -15.295 1.00 95.50 307 PHE A O 1
ATOM 2383 N N . THR A 1 308 ? 5.090 -0.268 -15.317 1.00 94.38 308 THR A N 1
ATOM 2384 C CA . THR A 1 308 ? 5.832 0.925 -14.898 1.00 94.38 308 THR A CA 1
ATOM 2385 C C . THR A 1 308 ? 5.144 1.619 -13.719 1.00 94.38 308 THR A C 1
ATOM 2387 O O . THR A 1 308 ? 3.939 1.462 -13.497 1.00 94.38 308 THR A O 1
ATOM 2390 N N . PHE A 1 309 ? 5.896 2.406 -12.947 1.00 94.50 309 PHE A N 1
ATOM 2391 C CA . PHE A 1 309 ? 5.356 3.184 -11.825 1.00 94.50 309 PHE A CA 1
ATOM 2392 C C . PHE A 1 309 ? 4.305 4.236 -12.246 1.00 94.50 309 PHE A C 1
ATOM 2394 O O . PHE A 1 309 ? 3.246 4.284 -11.612 1.00 94.50 309 PHE A O 1
ATOM 2401 N N . PRO A 1 310 ? 4.482 4.995 -13.348 1.00 93.56 310 PRO A N 1
ATOM 2402 C CA . PRO A 1 310 ? 3.430 5.886 -13.847 1.00 93.56 310 PRO A CA 1
ATOM 2403 C C . PRO A 1 310 ? 2.142 5.142 -14.239 1.00 93.56 310 PRO A C 1
ATOM 2405 O O . PRO A 1 310 ? 1.036 5.602 -13.946 1.00 93.56 310 PRO A O 1
ATOM 2408 N N . GLU A 1 311 ? 2.248 3.948 -14.838 1.00 94.75 311 GLU A N 1
ATOM 2409 C CA . GLU A 1 311 ? 1.066 3.122 -15.119 1.00 94.75 311 GLU A CA 1
ATOM 2410 C C . GLU A 1 311 ? 0.408 2.579 -13.840 1.00 94.75 311 GLU A C 1
ATOM 2412 O O . GLU A 1 311 ? -0.810 2.400 -13.815 1.00 94.75 311 GLU A O 1
ATOM 2417 N N . LEU A 1 312 ? 1.171 2.332 -12.768 1.00 95.88 312 LEU A N 1
ATOM 2418 C CA . LEU A 1 312 ? 0.621 1.938 -11.466 1.00 95.88 312 LEU A CA 1
ATOM 2419 C C . LEU A 1 312 ? -0.191 3.055 -10.820 1.00 95.88 312 LEU A C 1
ATOM 2421 O O . LEU A 1 312 ? -1.274 2.781 -10.298 1.00 95.88 312 LEU A O 1
ATOM 2425 N N . LEU A 1 313 ? 0.280 4.298 -10.912 1.00 94.81 313 LEU A N 1
ATOM 2426 C CA . LEU A 1 313 ? -0.487 5.463 -10.483 1.00 94.81 313 LEU A CA 1
ATOM 2427 C C . LEU A 1 313 ? -1.807 5.573 -11.266 1.00 94.81 313 LEU A C 1
ATOM 2429 O O . LEU A 1 313 ? -2.883 5.635 -10.666 1.00 94.81 313 LEU A O 1
ATOM 2433 N N . ALA A 1 314 ? -1.747 5.488 -12.599 1.00 94.31 314 ALA A N 1
ATOM 2434 C CA . ALA A 1 314 ? -2.940 5.487 -13.448 1.00 94.31 314 ALA A CA 1
ATOM 2435 C C . ALA A 1 314 ? -3.895 4.324 -13.114 1.00 94.31 314 ALA A C 1
ATOM 2437 O O . ALA A 1 314 ? -5.121 4.479 -13.103 1.00 94.31 314 ALA A O 1
ATOM 2438 N N . LEU A 1 315 ? -3.346 3.145 -12.807 1.00 95.38 315 LEU A N 1
ATOM 2439 C CA . LEU A 1 315 ? -4.131 1.975 -12.427 1.00 95.38 315 LEU A CA 1
ATOM 2440 C C . LEU A 1 315 ? -4.853 2.193 -11.093 1.00 95.38 315 LEU A C 1
ATOM 2442 O O . LEU A 1 315 ? -6.024 1.823 -10.971 1.00 95.38 315 LEU A O 1
ATOM 2446 N N . ALA A 1 316 ? -4.188 2.812 -10.116 1.00 94.69 316 ALA A N 1
ATOM 2447 C CA . ALA A 1 316 ? -4.794 3.185 -8.842 1.00 94.69 316 ALA A CA 1
ATOM 2448 C C . ALA A 1 316 ? -5.927 4.208 -9.033 1.00 94.69 316 ALA A C 1
ATOM 2450 O O . ALA A 1 316 ? -7.012 4.008 -8.482 1.00 94.69 316 ALA A O 1
ATOM 2451 N N . MET A 1 317 ? -5.736 5.221 -9.890 1.00 94.00 317 MET A N 1
ATOM 2452 C CA . MET A 1 317 ? -6.765 6.220 -10.239 1.00 94.00 317 MET A CA 1
ATOM 2453 C C . MET A 1 317 ? -8.001 5.601 -10.897 1.00 94.00 317 MET A C 1
ATOM 2455 O O . MET A 1 317 ? -9.120 6.086 -10.734 1.00 94.00 317 MET A O 1
ATOM 2459 N N . HIS A 1 318 ? -7.835 4.508 -11.644 1.00 93.31 318 HIS A N 1
ATOM 2460 C CA . HIS A 1 318 ? -8.974 3.786 -12.211 1.00 93.31 318 HIS A CA 1
ATOM 2461 C C . HIS A 1 318 ? -9.775 3.011 -11.145 1.00 93.31 318 HIS A C 1
ATOM 2463 O O . HIS A 1 318 ? -10.951 2.704 -11.341 1.00 93.31 318 HIS A O 1
ATOM 2469 N N . ARG A 1 319 ? -9.148 2.664 -10.013 1.00 90.81 319 ARG A N 1
ATOM 2470 C CA . ARG A 1 319 ? -9.731 1.810 -8.963 1.00 90.81 319 ARG A CA 1
ATOM 2471 C C . ARG A 1 319 ? -10.321 2.604 -7.798 1.00 90.81 319 ARG A C 1
ATOM 2473 O O . ARG A 1 319 ? -11.343 2.193 -7.248 1.00 90.81 319 ARG A O 1
ATOM 2480 N N . CYS A 1 320 ? -9.699 3.716 -7.428 1.00 91.50 320 CYS A N 1
ATOM 2481 C CA . CYS A 1 320 ? -10.062 4.536 -6.275 1.00 91.50 320 CYS A CA 1
ATOM 2482 C C . CYS A 1 320 ? -9.709 6.007 -6.523 1.00 91.50 320 CYS A C 1
ATOM 2484 O O . CYS A 1 320 ? -9.066 6.330 -7.518 1.00 91.50 320 CYS A O 1
ATOM 2486 N N . THR A 1 321 ? -10.146 6.899 -5.633 1.00 93.38 321 THR A N 1
ATOM 2487 C CA . THR A 1 321 ? -9.741 8.307 -5.703 1.00 93.38 321 THR A CA 1
ATOM 2488 C C . THR A 1 321 ? -8.292 8.443 -5.250 1.00 93.38 321 THR A C 1
ATOM 2490 O O . THR A 1 321 ? -7.980 8.119 -4.108 1.00 93.38 321 THR A O 1
ATOM 2493 N N . VAL A 1 322 ? -7.410 8.934 -6.113 1.00 93.75 322 VAL A N 1
ATOM 2494 C CA . VAL A 1 322 ? -5.999 9.156 -5.764 1.00 93.75 322 VAL A CA 1
ATOM 2495 C C . VAL A 1 322 ? -5.734 10.646 -5.617 1.00 93.75 322 VAL A C 1
ATOM 2497 O O . VAL A 1 322 ? -6.114 11.396 -6.514 1.00 93.75 322 VAL A O 1
ATOM 2500 N N . THR A 1 323 ? -5.065 11.020 -4.524 1.00 93.44 323 THR A N 1
ATOM 2501 C CA . THR A 1 323 ? -4.340 12.282 -4.342 1.00 93.44 323 THR A CA 1
ATOM 2502 C C . THR A 1 323 ? -2.857 11.970 -4.286 1.00 93.44 323 THR A C 1
ATOM 2504 O O . THR A 1 323 ? -2.430 11.177 -3.453 1.00 93.44 323 THR A O 1
ATOM 2507 N N . ALA A 1 324 ? -2.085 12.537 -5.203 1.00 90.94 324 ALA A N 1
ATOM 2508 C CA . ALA A 1 324 ? -0.671 12.233 -5.339 1.00 90.94 324 ALA A CA 1
ATOM 2509 C C . ALA A 1 324 ? 0.129 13.510 -5.583 1.00 90.94 324 ALA A C 1
ATOM 2511 O O . ALA A 1 324 ? -0.263 14.322 -6.421 1.00 90.94 324 ALA A O 1
ATOM 2512 N N . GLU A 1 325 ? 1.241 13.636 -4.865 1.00 88.25 325 GLU A N 1
ATOM 2513 C CA . GLU A 1 325 ? 2.228 14.709 -4.994 1.00 88.25 325 GLU A CA 1
ATOM 2514 C C . GLU A 1 325 ? 3.607 14.083 -5.274 1.00 88.25 325 GLU A C 1
ATOM 2516 O O . GLU A 1 325 ? 3.986 13.087 -4.649 1.00 88.25 325 GLU A O 1
ATOM 2521 N N . SER A 1 326 ? 4.362 14.657 -6.209 1.00 86.75 326 SER A N 1
ATOM 2522 C CA . SER A 1 326 ? 5.740 14.260 -6.525 1.00 86.75 326 SER A CA 1
ATOM 2523 C C . SER A 1 326 ? 6.527 15.477 -6.998 1.00 86.75 326 SER A C 1
ATOM 2525 O O . SER A 1 326 ? 5.972 16.329 -7.695 1.00 86.75 326 SER A O 1
ATOM 2527 N N . ASP A 1 327 ? 7.815 15.531 -6.662 1.00 83.69 327 ASP A N 1
ATOM 2528 C CA . ASP A 1 327 ? 8.739 16.541 -7.189 1.00 83.69 327 ASP A CA 1
ATOM 2529 C C . ASP A 1 327 ? 9.109 16.274 -8.664 1.00 83.69 327 ASP A C 1
ATOM 2531 O O . ASP A 1 327 ? 9.563 17.176 -9.373 1.00 83.69 327 ASP A O 1
ATOM 2535 N N . ASP A 1 328 ? 8.878 15.050 -9.155 1.00 85.88 328 ASP A N 1
ATOM 2536 C CA . ASP A 1 328 ? 9.106 14.667 -10.545 1.00 85.88 328 ASP A CA 1
ATOM 2537 C C . ASP A 1 328 ? 7.794 14.628 -11.340 1.00 85.88 328 ASP A C 1
ATOM 2539 O O . ASP A 1 328 ? 7.001 13.679 -11.298 1.00 85.88 328 ASP A O 1
ATOM 2543 N N . ASN A 1 329 ? 7.597 15.666 -12.151 1.00 84.00 329 ASN A N 1
ATOM 2544 C CA . ASN A 1 329 ? 6.428 15.786 -13.018 1.00 84.00 329 ASN A CA 1
ATOM 2545 C C . ASN A 1 329 ? 6.301 14.648 -14.045 1.00 84.00 329 ASN A C 1
ATOM 2547 O O . ASN A 1 329 ? 5.186 14.384 -14.498 1.00 84.00 329 ASN A O 1
ATOM 2551 N N . SER A 1 330 ? 7.392 13.964 -14.413 1.00 85.94 330 SER A N 1
ATOM 2552 C CA . SER A 1 330 ? 7.354 12.897 -15.423 1.00 85.94 330 SER A CA 1
ATOM 2553 C C . SER A 1 330 ? 6.560 11.673 -14.955 1.00 85.94 330 SER A C 1
ATOM 2555 O O . SER A 1 330 ? 5.895 11.018 -15.760 1.00 85.94 330 SER A O 1
ATOM 2557 N N . ILE A 1 331 ? 6.541 11.403 -13.645 1.00 88.12 331 ILE A N 1
ATOM 2558 C CA . ILE A 1 331 ? 5.734 10.321 -13.066 1.00 88.12 331 ILE A CA 1
ATOM 2559 C C . ILE A 1 331 ? 4.242 10.667 -13.103 1.00 88.12 331 ILE A C 1
ATOM 2561 O O . ILE A 1 331 ? 3.394 9.793 -13.307 1.00 88.12 331 ILE A O 1
ATOM 2565 N N . MET A 1 332 ? 3.925 11.950 -12.941 1.00 88.62 332 MET A N 1
ATOM 2566 C CA . MET A 1 332 ? 2.557 12.458 -12.882 1.00 88.62 332 MET A CA 1
ATOM 2567 C C . MET A 1 332 ? 1.956 12.706 -14.272 1.00 88.62 332 MET A C 1
ATOM 2569 O O . MET A 1 332 ? 0.736 12.673 -14.428 1.00 88.62 332 MET A O 1
ATOM 2573 N N . GLU A 1 333 ? 2.782 12.938 -15.296 1.00 89.06 333 GLU A N 1
ATOM 2574 C CA . GLU A 1 333 ? 2.337 13.316 -16.642 1.00 89.06 333 GLU A CA 1
ATOM 2575 C C . GLU A 1 333 ? 1.347 12.313 -17.270 1.00 89.06 333 GLU A C 1
ATOM 2577 O O . GLU A 1 333 ? 0.258 12.747 -17.661 1.00 89.06 333 GLU A O 1
ATOM 2582 N N . PRO A 1 334 ? 1.605 10.987 -17.317 1.00 89.69 334 PRO A N 1
ATOM 2583 C CA . PRO A 1 334 ? 0.650 10.041 -17.902 1.00 89.69 334 PRO A CA 1
ATOM 2584 C C . PRO A 1 334 ? -0.701 10.027 -17.175 1.00 89.69 334 PRO A C 1
ATOM 2586 O O . PRO A 1 334 ? -1.758 9.953 -17.805 1.00 89.69 334 PRO A O 1
ATOM 2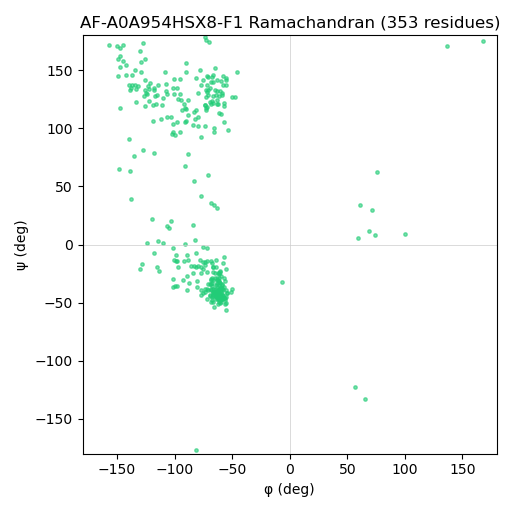589 N N . ALA A 1 335 ? -0.669 10.140 -15.845 1.00 90.94 335 ALA A N 1
ATOM 2590 C CA . ALA A 1 335 ? -1.857 10.234 -15.007 1.00 90.94 335 ALA A CA 1
ATOM 2591 C C . ALA A 1 335 ? -2.655 11.517 -15.293 1.00 90.94 335 ALA A C 1
ATOM 2593 O O . ALA A 1 335 ? -3.874 11.457 -15.465 1.00 90.94 335 ALA A O 1
ATOM 2594 N N . ASN A 1 336 ? -1.973 12.657 -15.418 1.00 90.12 336 ASN A N 1
ATOM 2595 C CA . ASN A 1 336 ? -2.582 13.945 -15.750 1.00 90.12 336 ASN A CA 1
ATOM 2596 C C . ASN A 1 336 ? -3.224 13.943 -17.143 1.00 90.12 336 ASN A C 1
ATOM 2598 O O . ASN A 1 336 ? -4.345 14.430 -17.303 1.00 90.12 336 ASN A O 1
ATOM 2602 N N . VAL A 1 337 ? -2.557 13.345 -18.137 1.00 92.44 337 VAL A N 1
ATOM 2603 C CA . VAL A 1 337 ? -3.098 13.194 -19.498 1.00 92.44 337 VAL A CA 1
ATOM 2604 C C . VAL A 1 337 ? -4.393 12.382 -19.483 1.00 92.44 337 VAL A C 1
ATOM 2606 O O . VAL A 1 337 ? -5.386 12.802 -20.078 1.00 92.44 337 VAL A O 1
ATOM 2609 N N . LEU A 1 338 ? -4.412 11.247 -18.775 1.00 93.62 338 LEU A N 1
ATOM 2610 C CA . LEU A 1 338 ? -5.620 10.432 -18.632 1.00 93.62 338 LEU A CA 1
ATOM 2611 C C . LEU A 1 338 ? -6.730 11.204 -17.912 1.00 93.62 338 LEU A C 1
ATOM 2613 O O . LEU A 1 338 ? -7.857 11.237 -18.391 1.00 93.62 338 LEU A O 1
ATOM 2617 N N . ALA A 1 339 ? -6.411 11.865 -16.800 1.00 91.25 339 ALA A N 1
ATOM 2618 C CA . ALA A 1 339 ? -7.377 12.615 -16.004 1.00 91.25 339 ALA A CA 1
ATOM 2619 C C . ALA A 1 339 ? -8.045 13.775 -16.757 1.00 91.25 339 ALA A C 1
ATOM 2621 O O . ALA A 1 339 ? -9.203 14.091 -16.482 1.00 91.25 339 ALA A O 1
ATOM 2622 N N . ALA A 1 340 ? -7.327 14.411 -17.685 1.00 91.44 340 ALA A N 1
ATOM 2623 C CA . ALA A 1 340 ? -7.842 15.504 -18.503 1.00 91.44 340 ALA A CA 1
ATOM 2624 C C . ALA A 1 340 ? -8.702 15.027 -19.692 1.00 91.44 340 ALA A C 1
ATOM 2626 O O . ALA A 1 340 ? -9.467 15.818 -20.256 1.00 91.44 340 ALA A O 1
ATOM 2627 N N . ASP A 1 341 ? -8.597 13.755 -20.095 1.00 94.06 341 ASP A N 1
ATOM 2628 C CA . ASP A 1 341 ? -9.353 13.208 -21.222 1.00 94.06 341 ASP A CA 1
ATOM 2629 C C . ASP A 1 341 ? -10.794 12.859 -20.812 1.00 94.06 341 ASP A C 1
ATOM 2631 O O . ASP A 1 341 ? -11.053 12.132 -19.855 1.00 94.06 341 ASP A O 1
ATOM 2635 N N . ARG A 1 342 ? -11.772 13.327 -21.595 1.00 93.88 342 ARG A N 1
ATOM 2636 C CA . ARG A 1 342 ? -13.207 13.106 -21.335 1.00 93.88 342 ARG A CA 1
ATOM 2637 C C . ARG A 1 342 ? -13.635 11.638 -21.394 1.00 93.88 342 ARG A C 1
ATOM 2639 O O . ARG A 1 342 ? -14.724 11.317 -20.924 1.00 93.88 342 ARG A O 1
ATOM 2646 N N . ARG A 1 343 ? -12.842 10.769 -22.030 1.00 95.06 343 ARG A N 1
ATOM 2647 C CA . ARG A 1 343 ? -13.096 9.324 -22.103 1.00 95.06 343 ARG A CA 1
ATOM 2648 C C . ARG A 1 343 ? -12.765 8.628 -20.786 1.00 95.06 343 ARG A C 1
ATOM 2650 O O . ARG A 1 343 ? -13.258 7.523 -20.577 1.00 95.06 343 ARG A O 1
ATOM 2657 N N . TRP A 1 344 ? -11.932 9.221 -19.932 1.00 94.69 344 TRP A N 1
ATOM 2658 C CA . TRP A 1 344 ? -11.471 8.598 -18.697 1.00 94.69 344 TRP A CA 1
ATOM 2659 C C . TRP A 1 344 ? -12.611 8.354 -17.709 1.00 94.69 344 TRP A C 1
ATOM 2661 O O . TRP A 1 344 ? -13.427 9.234 -17.441 1.00 94.69 344 TRP A O 1
ATOM 2671 N N . THR A 1 345 ? -12.657 7.144 -17.153 1.00 91.31 345 THR A N 1
ATOM 2672 C CA . THR A 1 345 ? -13.694 6.723 -16.198 1.00 91.31 345 THR A CA 1
ATOM 2673 C C . THR A 1 345 ? -13.180 6.548 -14.769 1.00 91.31 345 THR A C 1
ATOM 2675 O O . THR A 1 345 ? -13.946 6.145 -13.892 1.00 91.31 345 THR A O 1
ATOM 2678 N N . GLY A 1 346 ? -11.893 6.807 -14.519 1.00 84.38 346 GLY A N 1
ATOM 2679 C CA . GLY A 1 346 ? -11.305 6.752 -13.180 1.00 84.38 346 GLY A CA 1
ATOM 2680 C C . GLY A 1 346 ? -11.721 7.925 -12.286 1.00 84.38 346 GLY A C 1
ATOM 2681 O O . GLY A 1 346 ? -12.438 8.836 -12.698 1.00 84.38 346 GLY A O 1
ATOM 2682 N N . ARG A 1 347 ? -11.277 7.892 -11.028 1.00 74.50 347 ARG A N 1
ATOM 2683 C CA . ARG A 1 347 ? -11.626 8.868 -9.989 1.00 74.50 347 ARG A CA 1
ATOM 2684 C C . ARG A 1 347 ? -10.374 9.671 -9.644 1.00 74.50 347 ARG A C 1
ATOM 2686 O O . ARG A 1 347 ? -9.456 9.139 -9.031 1.00 74.50 347 ARG A O 1
ATOM 2693 N N . THR A 1 348 ? -10.313 10.934 -10.057 1.00 68.31 348 THR A N 1
ATOM 2694 C CA . THR A 1 348 ? -9.069 11.717 -9.975 1.00 68.31 348 THR A CA 1
ATOM 2695 C C . THR A 1 348 ? -9.158 12.895 -9.009 1.00 68.31 348 THR A C 1
ATOM 2697 O O . THR A 1 348 ? -10.120 13.656 -9.085 1.00 68.31 348 THR A O 1
ATOM 2700 N N . V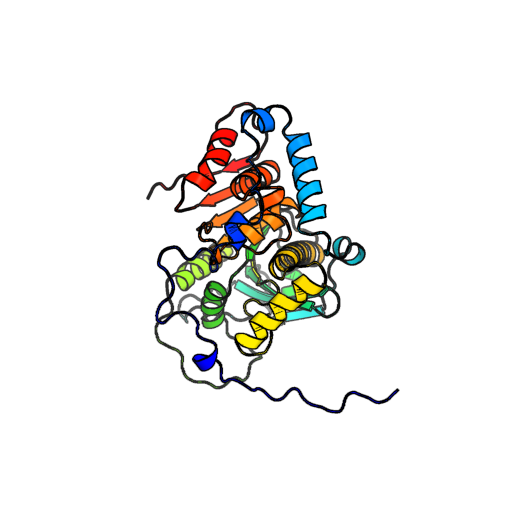AL A 1 349 ? -8.097 13.097 -8.211 1.00 59.94 349 VAL A N 1
ATOM 2701 C CA . VAL A 1 349 ? -7.599 14.422 -7.795 1.00 59.94 349 VAL A CA 1
ATOM 2702 C C . VAL A 1 349 ? -6.061 14.406 -7.825 1.00 59.94 349 VAL A C 1
ATOM 2704 O O . VAL A 1 349 ? -5.437 14.064 -6.835 1.00 59.94 349 VAL A O 1
ATOM 2707 N N . VAL A 1 350 ? -5.419 14.762 -8.940 1.00 60.94 350 VAL A N 1
ATOM 2708 C CA . VAL A 1 350 ? -3.964 15.011 -8.937 1.00 60.94 350 VAL A CA 1
ATOM 2709 C C . VAL A 1 350 ? -3.748 16.487 -8.624 1.00 60.94 350 VAL A C 1
ATOM 2711 O O . VAL A 1 350 ? -4.198 17.338 -9.391 1.00 60.94 350 VAL A O 1
ATOM 2714 N N . GLU A 1 351 ? -3.103 16.796 -7.501 1.00 57.22 351 GLU A N 1
ATOM 2715 C CA . GLU A 1 351 ? -2.657 18.160 -7.224 1.00 57.22 351 GLU A CA 1
ATOM 2716 C C . GLU A 1 351 ? -1.327 18.366 -7.951 1.00 57.22 351 GLU A C 1
ATOM 2718 O O . GLU A 1 351 ? -0.303 17.784 -7.602 1.00 57.22 351 GLU A O 1
ATOM 2723 N N . ALA A 1 352 ? -1.350 19.165 -9.019 1.00 43.66 352 ALA A N 1
ATOM 2724 C CA . ALA A 1 352 ? -0.125 19.755 -9.533 1.00 43.66 352 ALA A CA 1
ATOM 2725 C C . ALA A 1 352 ? 0.371 20.734 -8.466 1.00 43.66 352 ALA A C 1
ATOM 2727 O O . ALA A 1 352 ? -0.412 21.565 -8.009 1.00 43.66 352 ALA A O 1
ATOM 2728 N N . GLY A 1 353 ? 1.635 20.615 -8.056 1.00 44.06 353 GLY A N 1
ATOM 2729 C CA . GLY A 1 353 ? 2.230 21.484 -7.049 1.00 44.06 353 GLY A CA 1
ATOM 2730 C C . GLY A 1 353 ? 2.068 22.965 -7.400 1.00 44.06 353 GLY A C 1
ATOM 2731 O O . GLY A 1 353 ? 2.855 23.517 -8.163 1.00 44.06 353 GLY A O 1
ATOM 2732 N N . GLU A 1 354 ? 1.068 23.617 -6.815 1.00 29.56 354 GLU A N 1
ATOM 2733 C CA . GLU A 1 354 ? 1.074 25.055 -6.582 1.00 29.56 354 GLU A CA 1
ATOM 2734 C C . GLU A 1 354 ? 1.575 25.257 -5.149 1.00 29.56 354 GLU A C 1
ATOM 2736 O O . GLU A 1 354 ? 0.831 25.107 -4.180 1.00 29.56 354 GLU A O 1
ATOM 2741 N N . ARG A 1 355 ? 2.876 25.541 -5.021 1.00 31.80 355 ARG A N 1
ATOM 2742 C CA . ARG A 1 355 ? 3.428 26.228 -3.850 1.00 31.80 355 ARG A CA 1
ATOM 2743 C C . ARG A 1 355 ? 3.514 27.719 -4.123 1.00 31.80 355 ARG A C 1
ATOM 2745 O O . ARG A 1 355 ? 3.973 28.076 -5.233 1.00 31.80 355 ARG A O 1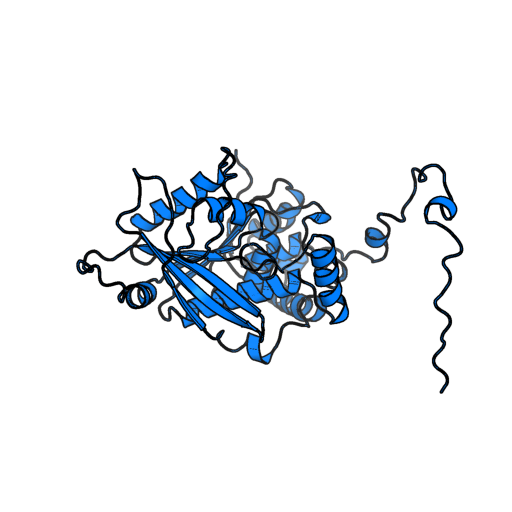
#

=== Feature glossary ===
A reading guide for the features in this record.

Start from the sequence.

  · Sequence gives the chain of amino acids in standard one-letter code (A=alanine, C=cysteine, …, Y=tyrosine), read N→C. It is the only feature that is directly encoded by the gene; all structural features are derived from the folded form of this sequence.

Fold it, and you get atomic coordinates and the backbone conformation that goes with them.

  · Structure coordinates are given as an mmCIF _atom_site loop: one row per atom with element, residue name, chain id, sequence number, and x/y/z position in Å. Only the four main-chain atoms per residue are included here; side chains are omitted to keep the record compact.

  · Backbone dihedral angles. Every residue except chain termini has a φ (preceding-C → N → Cα → C) and a ψ (N → Cα → C → next-N). They are reported in degrees following the IUPAC sign convention. Secondary structure is essentially a statement about which (φ, ψ) basin each residue occupies.

  · Eight-state secondary structure (DSSP): H is the canonical α-helix, G the tighter 3₁₀-helix, I the wider π-helix; E/B are β-structure, T and S are turns and bends, and '-' is everything else. DSSP derives these from the pattern of main-chain N–H···O=C hydrogen bonds, not from the sequence.

  · SS3 is a coarse helix/strand/coil call (letters a/b/c) made by the P-SEA algorithm from inter-Cα distances and dihedrals. It is less detailed than DSSP but needs only Cα positions.

Summarize the fold with a handful of shape descriptors and a per-residue structural alphabet.

  · Radius of gyration (Rg) is the root-mean-square distance of Cα atoms from their centroid — a single number for overall size and compactness. A globular domain of N residues has Rg ≈ 2.2·N^0.38 Å; an extended or disordered chain has a much larger Rg. The Cα contact count is the number of residue pairs whose Cα atoms are within 8 Å and are more than four positions apart in sequence — a standard proxy for tertiary packing density. The bounding box is the smallest axis-aligned box enclosing all Cα atoms.

  · 3Di is Foldseek's structural alphabet. Each residue is assigned one of twenty discrete states based on how its Cα sits relative to its spatial (not sequential) neighbors. Aligning 3Di strings finds structural homologs roughly as well as full 3D superposition, but orders of magnitude faster.

  · Solvent-accessible surface area (SASA) is the area in Å² traced out by the centre of a 1.4 Å probe sphere (a water molecule) rolled over the protein's van der Waals surface (Shrake–Rupley / Lee–Richards construction). Buried residues have near-zero SASA; fully exposed residues can exceed 200 Å². The total SASA scales roughly with the number of surface residues.

Ask how reliable the model is.

  · For AlphaFold models, the B-factor field carries pLDDT — the model's own estimate of local accuracy on a 0–100 scale. Regions with pLDDT<50 should be treated as essentially unmodeled; they often correspond to intrinsically disordered segments.

  · For experimental (PDB) structures, the B-factor (temperature factor) quantifies the positional spread of each atom in the crystal — a combination of thermal vibration and static disorder — in units of Å². High B-factors mark flexible loops or poorly resolved regions; low B-factors mark the rigid, well-ordered core.

  · Predicted Aligned Error (PAE) is an AlphaFold confidence matrix: entry (i, j) is the expected error in the position of residue j, in ångströms, when the prediction is superimposed on the true structure at residue i. Low PAE within a block of residues means that block is internally rigid and well-predicted; high PAE between two blocks means their relative placement is uncertain even if each block individually is confident.

Place it in context: what it resembles, what it is annotated as, and how it looks.

  · Structural nearest neighbors (via Foldseek easy-search vs the PDB). Reported per hit: target PDB id, E-value, and alignment TM-score. A TM-score above ~0.5 is the conventional threshold for 'same fold'.

  · Functional annotations link the protein to curated databases. InterPro entries identify conserved domains and families by matching the sequence against member-database signatures (Pfam, PROSITE, CDD, …). Gene Ontology (GO) terms describe molecular function, biological process, and cellular component in a controlled vocabulary. CATH places the structure in a hierarchical fold classification (Class/Architecture/Topology/Homologous-superfamily). The organism is the source species.

  · The contact map is a binary N×N matrix image: pixel (i, j) is dark where Cα_i and Cα_j are within 8 Å and |i−j|>4. Because the |i−j|>4 filter removes local helical contacts, off-diagonal stripes parallel to the main diagonal indicate parallel β-sheets; stripes perpendicular to it indicate antiparallel β-sheets. The Ramachandran plot scatters every residue's (φ, ψ) pair against the sterically allowed regions. The PAE heatmap renders the predicted-aligned-error matrix.

  · Six rendered views show the 3D structure from the faces of a cube — i.e. along ±x, ±y, ±z. Rendering representation is drawn randomly per protein from cartoon (secondary-structure ribbons), sticks (backbone bonds), or molecular surface; coloring is either N→C rainbow (blue at the N-terminus through red at the C-terminus) or one color per chain.